Protein AF-A0A1V5PAT9-F1 (afdb_monomer_lite)

Radius of gyration: 20.14 Å; chains: 1; bounding box: 42×43×64 Å

Structure (mmCIF, N/CA/C/O backbone):
data_AF-A0A1V5PAT9-F1
#
_entry.id   AF-A0A1V5PAT9-F1
#
loop_
_atom_site.group_PDB
_atom_site.id
_atom_site.type_symbol
_atom_site.label_atom_id
_atom_site.label_alt_id
_atom_site.label_comp_id
_atom_site.label_asym_id
_atom_site.label_entity_id
_atom_site.label_seq_id
_atom_site.pdbx_PDB_ins_code
_atom_site.Cartn_x
_atom_site.Cartn_y
_atom_site.Cartn_z
_atom_site.occupancy
_atom_site.B_iso_or_equiv
_atom_site.auth_seq_id
_atom_site.auth_comp_id
_atom_site.auth_asym_id
_atom_site.auth_atom_id
_atom_site.pdbx_PDB_model_num
ATOM 1 N N . MET A 1 1 ? 6.283 9.878 -24.794 1.00 64.75 1 MET A N 1
ATOM 2 C CA . MET A 1 1 ? 6.646 9.053 -25.966 1.00 64.75 1 MET A CA 1
ATOM 3 C C . MET A 1 1 ? 5.642 7.920 -26.060 1.00 64.75 1 MET A C 1
ATOM 5 O O . MET A 1 1 ? 5.374 7.304 -25.039 1.00 64.75 1 MET A O 1
ATOM 9 N N . GLN A 1 2 ? 5.070 7.677 -27.235 1.00 79.50 2 GLN A N 1
ATOM 10 C CA . GLN A 1 2 ? 4.183 6.542 -27.484 1.00 79.50 2 GLN A CA 1
ATOM 11 C C . GLN A 1 2 ? 4.764 5.758 -28.659 1.00 79.50 2 GLN A C 1
ATOM 13 O O . GLN A 1 2 ? 5.125 6.360 -29.667 1.00 79.50 2 GLN A O 1
ATOM 18 N N . VAL A 1 3 ? 4.883 4.441 -28.510 1.00 81.56 3 VAL A N 1
ATOM 19 C CA . VAL A 1 3 ? 5.336 3.540 -29.575 1.00 81.56 3 VAL A CA 1
ATOM 20 C C . VAL A 1 3 ? 4.136 2.706 -30.003 1.00 81.56 3 VAL A C 1
ATOM 22 O O . VAL A 1 3 ? 3.472 2.111 -29.157 1.00 81.56 3 VAL A O 1
ATOM 25 N N . GLN A 1 4 ? 3.833 2.707 -31.297 1.00 83.88 4 GLN A N 1
ATOM 26 C CA . GLN A 1 4 ? 2.738 1.938 -31.886 1.00 83.88 4 GLN A CA 1
ATOM 27 C C . GLN A 1 4 ? 3.332 0.819 -32.739 1.00 83.88 4 GLN A C 1
ATOM 29 O O . GLN A 1 4 ? 4.340 1.044 -33.403 1.00 83.88 4 GLN A O 1
ATOM 34 N N . GLU A 1 5 ? 2.734 -0.372 -32.665 1.00 84.75 5 GLU A N 1
ATOM 35 C CA . GLU A 1 5 ? 3.149 -1.569 -33.417 1.00 84.75 5 GLU A CA 1
ATOM 36 C C . GLU A 1 5 ? 4.673 -1.835 -33.395 1.00 84.75 5 GLU A C 1
ATOM 38 O O . GLU A 1 5 ? 5.309 -1.948 -34.444 1.00 84.75 5 GLU A O 1
ATOM 43 N N . PRO A 1 6 ? 5.303 -1.918 -32.204 1.00 85.62 6 PRO A N 1
ATOM 44 C CA . PRO A 1 6 ? 6.739 -2.142 -32.121 1.00 85.62 6 PRO A CA 1
ATOM 45 C C . PRO A 1 6 ? 7.112 -3.536 -32.628 1.00 85.62 6 PRO A C 1
ATOM 47 O O . PRO A 1 6 ? 6.533 -4.543 -32.217 1.00 85.62 6 PRO A O 1
ATOM 50 N N . THR A 1 7 ? 8.159 -3.606 -33.446 1.00 90.50 7 THR A N 1
ATOM 51 C CA . THR A 1 7 ? 8.815 -4.875 -33.767 1.00 90.50 7 THR A CA 1
ATOM 52 C C . THR A 1 7 ? 9.367 -5.518 -32.486 1.00 90.50 7 THR A C 1
ATOM 54 O O . THR A 1 7 ? 10.071 -4.841 -31.726 1.00 90.50 7 THR A O 1
ATOM 57 N N . PRO A 1 8 ? 9.104 -6.812 -32.228 1.00 90.94 8 PRO A N 1
ATOM 58 C CA . PRO A 1 8 ? 9.701 -7.518 -31.099 1.00 90.94 8 PRO A CA 1
ATOM 59 C C . PRO A 1 8 ? 11.232 -7.491 -31.162 1.00 90.94 8 PRO A C 1
ATOM 61 O O . PRO A 1 8 ? 11.821 -7.715 -32.219 1.00 90.94 8 PRO A O 1
ATOM 64 N N . GLY A 1 9 ? 11.882 -7.238 -30.028 1.00 92.31 9 GLY A N 1
ATOM 65 C CA . GLY A 1 9 ? 13.339 -7.211 -29.941 1.00 92.31 9 GLY A CA 1
ATOM 66 C C . GLY A 1 9 ? 13.848 -6.327 -28.811 1.00 92.31 9 GLY A C 1
ATOM 67 O O . GLY A 1 9 ? 13.076 -5.813 -28.003 1.00 92.31 9 GLY A O 1
ATOM 68 N N . ILE A 1 10 ? 15.167 -6.148 -28.765 1.00 90.88 10 ILE A N 1
ATOM 69 C CA . ILE A 1 10 ? 15.817 -5.259 -27.802 1.00 90.88 10 ILE A CA 1
ATOM 70 C C . ILE A 1 10 ? 15.784 -3.838 -28.358 1.00 90.88 10 ILE A C 1
ATOM 72 O O . ILE A 1 10 ? 16.414 -3.539 -29.373 1.00 90.88 10 ILE A O 1
ATOM 76 N N . TRP A 1 11 ? 15.075 -2.957 -27.661 1.00 91.94 11 TRP A N 1
ATOM 77 C CA . TRP A 1 11 ? 15.018 -1.536 -27.981 1.00 91.94 11 TRP A CA 1
ATOM 78 C C . TRP A 1 11 ? 16.010 -0.757 -27.124 1.00 91.94 11 TRP A C 1
ATOM 80 O O . TRP A 1 11 ? 16.183 -1.034 -25.938 1.00 91.94 11 TRP A O 1
ATOM 90 N N . ARG A 1 12 ? 16.651 0.250 -27.722 1.00 91.50 12 ARG A N 1
ATOM 91 C CA . ARG A 1 12 ? 17.534 1.179 -27.013 1.00 91.50 12 ARG A CA 1
ATOM 92 C C . ARG A 1 12 ? 16.908 2.566 -27.010 1.00 91.50 12 ARG A C 1
ATOM 94 O O . ARG A 1 12 ? 16.702 3.149 -28.069 1.00 91.50 12 ARG A O 1
ATOM 101 N N . ILE A 1 13 ? 16.652 3.094 -25.818 1.00 89.00 13 ILE A N 1
ATOM 102 C CA . ILE A 1 13 ? 16.197 4.470 -25.609 1.00 89.00 13 ILE A CA 1
ATOM 103 C C . ILE A 1 13 ? 17.402 5.273 -25.119 1.00 89.00 13 ILE A C 1
ATOM 105 O O . ILE A 1 13 ? 18.013 4.914 -24.116 1.00 89.00 13 ILE A O 1
ATOM 109 N N . ILE A 1 14 ? 17.773 6.324 -25.851 1.00 90.19 14 ILE A N 1
ATOM 110 C CA . ILE A 1 14 ? 18.909 7.191 -25.516 1.00 90.19 14 ILE A CA 1
ATOM 111 C C . ILE A 1 14 ? 18.352 8.530 -25.039 1.00 90.19 14 ILE A C 1
ATOM 113 O O . ILE A 1 14 ? 17.656 9.210 -25.789 1.00 90.19 14 ILE A O 1
ATOM 117 N N . LEU A 1 15 ? 18.661 8.898 -23.796 1.00 88.38 15 LEU A N 1
ATOM 118 C CA . LEU A 1 15 ? 18.328 10.200 -23.226 1.00 88.38 15 LEU A CA 1
ATOM 119 C C . LEU A 1 15 ? 19.546 11.124 -23.344 1.00 88.38 15 LEU A C 1
ATOM 121 O O . LEU A 1 15 ? 20.632 10.770 -22.891 1.00 88.38 15 LEU A O 1
ATOM 125 N N . GLN A 1 16 ? 19.368 12.296 -23.952 1.00 90.38 16 GLN A N 1
ATOM 126 C CA . GLN A 1 16 ? 20.395 13.336 -24.060 1.00 90.38 16 GLN A CA 1
ATOM 127 C C . GLN A 1 16 ? 19.842 14.634 -23.468 1.00 90.38 16 GLN A C 1
ATOM 129 O O . GLN A 1 16 ? 18.772 15.086 -23.871 1.00 90.38 16 GLN A O 1
ATOM 134 N N . GLY A 1 17 ? 20.548 15.204 -22.489 1.00 86.44 17 GLY A N 1
ATOM 135 C CA . GLY A 1 17 ? 20.209 16.491 -21.883 1.00 86.44 17 GLY A CA 1
ATOM 136 C C . GLY A 1 17 ? 21.062 17.605 -22.483 1.00 86.44 17 GLY A C 1
ATOM 137 O O . GLY A 1 17 ? 22.284 17.499 -22.459 1.00 86.44 17 GLY A O 1
ATOM 138 N N . ASP A 1 18 ? 20.423 18.647 -23.012 1.00 85.62 18 ASP A N 1
ATOM 139 C CA . ASP A 1 18 ? 21.105 19.788 -23.647 1.00 85.62 18 ASP A CA 1
ATOM 140 C C . ASP A 1 18 ? 21.487 20.872 -22.618 1.00 85.62 18 ASP A C 1
ATOM 142 O O . ASP A 1 18 ? 22.622 21.334 -22.554 1.00 85.62 18 ASP A O 1
ATOM 146 N N . ALA A 1 19 ? 20.567 21.198 -21.706 1.00 85.88 19 ALA A N 1
ATOM 147 C CA . ALA A 1 19 ? 20.819 22.076 -20.567 1.00 85.88 19 ALA A CA 1
ATOM 148 C C . ALA A 1 19 ? 20.177 21.486 -19.306 1.00 85.88 19 ALA A C 1
ATOM 150 O O . ALA A 1 19 ? 18.956 21.498 -19.153 1.00 85.88 19 ALA A O 1
ATOM 151 N N . ILE A 1 20 ? 21.001 20.947 -18.405 1.00 83.88 20 ILE A N 1
ATOM 152 C CA . ILE A 1 20 ? 20.543 20.333 -17.154 1.00 83.88 20 ILE A CA 1
ATOM 153 C C . ILE A 1 20 ? 20.668 21.359 -16.027 1.00 83.88 20 ILE A C 1
ATOM 155 O O . ILE A 1 20 ? 21.770 21.776 -15.676 1.00 83.88 20 ILE A O 1
ATOM 159 N N . THR A 1 21 ? 19.542 21.750 -15.437 1.00 79.50 21 THR A N 1
ATOM 160 C CA . THR A 1 21 ? 19.497 22.557 -14.214 1.00 79.50 21 THR A CA 1
ATOM 161 C C . THR A 1 21 ? 19.078 21.666 -13.039 1.00 79.50 21 THR A C 1
ATOM 163 O O . THR A 1 21 ? 18.030 21.028 -13.076 1.00 79.50 21 THR A O 1
ATOM 166 N N . GLY A 1 22 ? 19.906 21.578 -11.990 1.00 82.31 22 GLY A N 1
ATOM 167 C CA . GLY A 1 22 ? 19.646 20.721 -10.819 1.00 82.31 22 GLY A CA 1
ATOM 168 C C . GLY A 1 22 ? 20.336 19.350 -10.874 1.00 82.31 22 GLY A C 1
ATOM 169 O O . GLY A 1 22 ? 21.473 19.260 -11.328 1.00 82.31 22 GLY A O 1
ATOM 170 N N . SER A 1 23 ? 19.676 18.295 -10.367 1.00 83.19 23 SER A N 1
ATOM 171 C CA . SER A 1 23 ? 20.282 16.959 -10.184 1.00 83.19 23 SER A CA 1
ATOM 172 C C . SER A 1 23 ? 20.453 16.155 -11.477 1.00 83.19 23 SER A C 1
ATOM 174 O O . SER A 1 23 ? 21.293 15.261 -11.527 1.00 83.19 23 SER A O 1
ATOM 176 N N . GLY A 1 24 ? 19.675 16.453 -12.524 1.00 86.50 24 GLY A N 1
ATOM 177 C CA . GLY A 1 24 ? 19.672 15.668 -13.766 1.00 86.50 24 GLY A CA 1
ATOM 178 C C . GLY A 1 24 ? 19.075 14.262 -13.623 1.00 86.50 24 GLY A C 1
ATOM 179 O O . GLY A 1 24 ? 19.232 13.438 -14.523 1.00 86.50 24 GLY A O 1
ATOM 180 N N . GLU A 1 25 ? 18.401 13.978 -12.508 1.00 87.19 25 GLU A N 1
ATOM 181 C CA . GLU A 1 25 ? 17.726 12.703 -12.274 1.00 87.19 25 GLU A CA 1
ATOM 182 C C . GLU A 1 25 ? 16.533 12.528 -13.220 1.00 87.19 25 GLU A C 1
ATOM 184 O O . GLU A 1 25 ? 15.788 13.467 -13.508 1.00 87.19 25 GLU A O 1
ATOM 189 N N . TYR A 1 26 ? 16.344 11.300 -13.703 1.00 88.44 26 TYR A N 1
ATOM 190 C CA . TYR A 1 26 ? 15.237 10.937 -14.576 1.00 88.44 26 TYR A CA 1
ATOM 191 C C . TYR A 1 26 ? 14.630 9.608 -14.142 1.00 88.44 26 TYR A C 1
ATOM 193 O O . TYR A 1 26 ? 15.289 8.752 -13.552 1.00 88.44 26 TYR A O 1
ATOM 201 N N . HIS A 1 27 ? 13.365 9.421 -14.499 1.00 90.06 27 HIS A N 1
ATOM 202 C CA . HIS A 1 27 ? 12.628 8.198 -14.231 1.00 90.06 27 HIS A CA 1
ATOM 203 C C . HIS A 1 27 ? 11.799 7.820 -15.454 1.00 90.06 27 HIS A C 1
ATOM 205 O O . HIS A 1 27 ? 11.266 8.685 -16.152 1.00 90.06 27 HIS A O 1
ATOM 211 N N . ALA A 1 28 ? 11.692 6.521 -15.710 1.00 91.19 28 ALA A N 1
ATOM 212 C CA . ALA A 1 28 ? 10.879 5.970 -16.779 1.00 91.19 28 ALA A CA 1
ATOM 213 C C . ALA A 1 28 ? 10.095 4.774 -16.240 1.00 91.19 28 ALA A C 1
ATOM 215 O O . ALA A 1 28 ? 10.660 3.901 -15.585 1.00 91.19 28 ALA A O 1
ATOM 216 N N . TRP A 1 29 ? 8.801 4.731 -16.545 1.00 91.69 29 TRP A N 1
ATOM 217 C CA . TRP A 1 29 ? 7.921 3.630 -16.171 1.00 91.69 29 TRP A CA 1
ATOM 218 C C . TRP A 1 29 ? 7.303 3.015 -17.416 1.00 91.69 29 TRP A C 1
ATOM 220 O O . TRP A 1 29 ? 6.959 3.717 -18.370 1.00 91.69 29 TRP A O 1
ATOM 230 N N . LEU A 1 30 ? 7.134 1.700 -17.372 1.00 90.94 30 LEU A N 1
ATOM 231 C CA . LEU A 1 30 ? 6.247 0.989 -18.278 1.00 90.94 30 LEU A CA 1
ATOM 232 C C . LEU A 1 30 ? 4.821 1.000 -17.703 1.00 90.94 30 LEU A C 1
ATOM 234 O O . LEU A 1 30 ? 4.653 1.155 -16.488 1.00 90.94 30 LEU A O 1
ATOM 238 N N . PRO A 1 31 ? 3.787 0.853 -18.550 1.00 86.38 31 PRO A N 1
ATOM 239 C CA . PRO A 1 31 ? 2.422 0.630 -18.086 1.00 86.38 31 PRO A CA 1
ATOM 240 C C . PRO A 1 31 ? 2.317 -0.515 -17.072 1.00 86.38 31 PRO A C 1
ATOM 242 O O . PRO A 1 31 ? 3.110 -1.455 -17.097 1.00 86.38 31 PRO A O 1
ATOM 245 N N . ILE A 1 32 ? 1.303 -0.447 -16.203 1.00 82.81 32 ILE A N 1
ATOM 246 C CA . ILE A 1 32 ? 1.048 -1.488 -15.201 1.00 82.81 32 ILE A CA 1
ATOM 247 C C . ILE A 1 32 ? 0.823 -2.859 -15.855 1.00 82.81 32 ILE A C 1
ATOM 249 O O . ILE A 1 32 ? 0.322 -2.966 -16.982 1.00 82.81 32 ILE A O 1
ATOM 253 N N . THR A 1 33 ? 1.158 -3.916 -15.117 1.00 79.62 33 THR A N 1
ATOM 254 C CA . THR A 1 33 ? 0.965 -5.306 -15.542 1.00 79.62 33 THR A CA 1
ATOM 255 C C . THR A 1 33 ? -0.472 -5.549 -16.009 1.00 79.62 33 THR A C 1
ATOM 257 O O . THR A 1 33 ? -1.426 -5.117 -15.364 1.00 79.62 33 THR A O 1
ATOM 260 N N . GLY A 1 34 ? -0.627 -6.248 -17.135 1.00 81.06 34 GLY A N 1
ATOM 261 C CA . GLY A 1 34 ? -1.928 -6.545 -17.742 1.00 81.06 34 GLY A CA 1
ATOM 262 C C . GLY A 1 34 ? -2.384 -5.544 -18.808 1.00 81.06 34 GLY A C 1
ATOM 263 O O . GLY A 1 34 ? -3.309 -5.857 -19.551 1.00 81.06 34 GLY A O 1
ATOM 264 N N . LEU A 1 35 ? -1.725 -4.384 -18.940 1.00 83.94 35 LEU A N 1
ATOM 265 C CA . LEU A 1 35 ? -1.974 -3.439 -20.044 1.00 83.94 35 LEU A CA 1
ATOM 266 C C . LEU A 1 35 ? -1.030 -3.625 -21.238 1.00 83.94 35 LEU A C 1
ATOM 268 O O . LEU A 1 35 ? -1.333 -3.176 -22.341 1.00 83.94 35 LEU A O 1
ATOM 272 N N . ILE A 1 36 ? 0.115 -4.270 -21.019 1.00 86.94 36 ILE A N 1
ATOM 273 C CA . ILE A 1 36 ? 1.101 -4.617 -22.045 1.00 86.94 36 ILE A CA 1
ATOM 274 C C . ILE A 1 36 ? 1.515 -6.081 -21.885 1.00 86.94 36 ILE A C 1
ATOM 276 O O . ILE A 1 36 ? 1.249 -6.704 -20.854 1.00 86.94 36 ILE A O 1
ATOM 280 N N . SER A 1 37 ? 2.176 -6.630 -22.907 1.00 85.88 37 SER A N 1
ATOM 281 C CA . SER A 1 37 ? 2.749 -7.977 -22.840 1.00 85.88 37 SER A CA 1
ATOM 282 C C . SER A 1 37 ? 3.716 -8.100 -21.651 1.00 85.88 37 SER A C 1
ATOM 284 O O . SER A 1 37 ? 4.540 -7.204 -21.462 1.00 85.88 37 SER A O 1
ATOM 286 N N . PRO A 1 38 ? 3.675 -9.205 -20.881 1.00 85.12 38 PRO A N 1
ATOM 287 C CA . PRO A 1 38 ? 4.564 -9.418 -19.735 1.00 85.12 38 PRO A CA 1
ATOM 288 C C . PRO A 1 38 ? 6.042 -9.540 -20.128 1.00 85.12 38 PRO A C 1
ATOM 290 O O . PRO A 1 38 ? 6.907 -9.427 -19.273 1.00 85.12 38 PRO A O 1
ATOM 293 N N . ASN A 1 39 ? 6.332 -9.741 -21.417 1.00 88.06 39 ASN A N 1
ATOM 294 C CA . ASN A 1 39 ? 7.696 -9.802 -21.944 1.00 88.06 39 ASN A CA 1
ATOM 295 C C . ASN A 1 39 ? 8.279 -8.408 -22.252 1.00 88.06 39 ASN A C 1
ATOM 297 O O . ASN A 1 39 ? 9.381 -8.309 -22.786 1.00 88.06 39 ASN A O 1
ATOM 301 N N . VAL A 1 40 ? 7.522 -7.332 -22.004 1.00 89.75 40 VAL A N 1
ATOM 302 C CA . VAL A 1 40 ? 8.001 -5.954 -22.145 1.00 89.75 40 VAL A CA 1
ATOM 303 C C . VAL A 1 40 ? 8.523 -5.493 -20.792 1.00 89.75 40 VAL A C 1
ATOM 305 O O . VAL A 1 40 ? 7.750 -5.153 -19.900 1.00 89.75 40 VAL A O 1
ATOM 308 N N . GLU A 1 41 ? 9.842 -5.461 -20.657 1.00 91.12 41 GLU A N 1
ATOM 309 C CA . GLU A 1 41 ? 10.533 -5.062 -19.435 1.00 91.12 41 GLU A CA 1
ATOM 310 C C . GLU A 1 41 ? 11.772 -4.216 -19.743 1.00 91.12 41 GLU A C 1
ATOM 312 O O . GLU A 1 41 ? 12.290 -4.201 -20.863 1.00 91.12 41 GLU A O 1
ATOM 317 N N . PHE A 1 42 ? 12.257 -3.492 -18.736 1.00 92.00 42 PHE A N 1
ATOM 318 C CA . PHE A 1 42 ? 13.574 -2.873 -18.813 1.00 92.00 42 PHE A CA 1
ATOM 319 C C . PHE A 1 42 ? 14.649 -3.923 -18.545 1.00 92.00 42 PHE A C 1
ATOM 321 O O . PHE A 1 42 ? 14.517 -4.720 -17.625 1.00 92.00 42 PHE A O 1
ATOM 328 N N . SER A 1 43 ? 15.764 -3.861 -19.275 1.00 91.44 43 SER A N 1
ATOM 329 C CA . SER A 1 43 ? 16.905 -4.760 -19.055 1.00 91.44 43 SER A CA 1
ATOM 330 C C . SER A 1 43 ? 17.602 -4.551 -17.704 1.00 91.44 43 SER A C 1
ATOM 332 O O . SER A 1 43 ? 18.334 -5.422 -17.251 1.00 91.44 43 SER A O 1
ATOM 334 N N . ASN A 1 44 ? 17.424 -3.380 -17.085 1.00 90.00 44 ASN A N 1
ATOM 335 C CA . ASN A 1 44 ? 17.960 -3.054 -15.765 1.00 90.00 44 ASN A CA 1
ATOM 336 C C . ASN A 1 44 ? 16.941 -2.203 -14.977 1.00 90.00 44 ASN A C 1
ATOM 338 O O . ASN A 1 44 ? 17.051 -0.974 -14.973 1.00 90.00 44 ASN A O 1
ATOM 342 N N . PRO A 1 45 ? 15.900 -2.821 -14.390 1.00 90.94 45 PRO A N 1
ATOM 343 C CA . PRO A 1 45 ? 14.853 -2.102 -13.675 1.00 90.94 45 PRO A CA 1
ATOM 344 C C . PRO A 1 45 ? 15.299 -1.694 -12.262 1.00 90.94 45 PRO A C 1
ATOM 346 O O . PRO A 1 45 ? 16.013 -2.426 -11.579 1.00 90.94 45 PRO A O 1
ATOM 349 N N . SER A 1 46 ? 14.818 -0.541 -11.790 1.00 90.06 46 SER A N 1
ATOM 350 C CA . SER A 1 46 ? 14.913 -0.150 -10.377 1.00 90.06 46 SER A C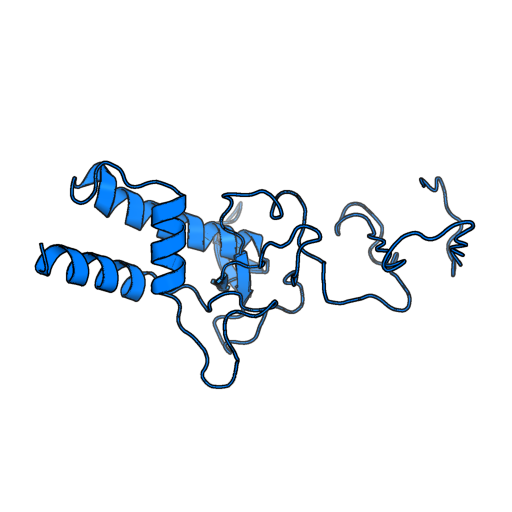A 1
ATOM 351 C C . SER A 1 46 ? 13.765 -0.768 -9.577 1.00 90.06 46 SER A C 1
ATOM 353 O O . SER A 1 46 ? 12.624 -0.779 -10.035 1.00 90.06 46 SER A O 1
ATOM 355 N N . GLN A 1 47 ? 14.052 -1.234 -8.359 1.00 86.56 47 GLN A N 1
ATOM 356 C CA . GLN A 1 47 ? 13.035 -1.735 -7.423 1.00 86.56 47 GLN A CA 1
ATOM 357 C C . GLN A 1 47 ? 12.314 -0.595 -6.676 1.00 86.56 47 GLN A C 1
ATOM 359 O O . GLN A 1 47 ? 11.168 -0.750 -6.252 1.00 86.56 47 GLN A O 1
ATOM 364 N N . PHE A 1 48 ? 12.967 0.565 -6.547 1.00 89.94 48 PHE A N 1
ATOM 365 C CA . PHE A 1 48 ? 12.436 1.758 -5.881 1.00 89.94 48 PHE A CA 1
ATOM 366 C C . PHE A 1 48 ? 11.620 2.636 -6.834 1.00 89.94 48 PHE A C 1
ATOM 368 O O . PHE A 1 48 ? 11.813 2.591 -8.050 1.00 89.94 48 PHE A O 1
ATOM 375 N N . MET A 1 49 ? 10.763 3.488 -6.262 1.00 90.12 49 MET A N 1
ATOM 376 C CA . MET A 1 49 ? 9.868 4.404 -6.989 1.00 90.12 49 MET A CA 1
ATOM 377 C C . MET A 1 49 ? 8.860 3.690 -7.896 1.00 90.12 49 MET A C 1
ATOM 379 O O . MET A 1 49 ? 8.521 4.150 -8.987 1.00 90.12 49 MET A O 1
ATOM 383 N N . THR A 1 50 ? 8.347 2.559 -7.417 1.00 92.75 50 THR A N 1
ATOM 384 C CA . THR A 1 50 ? 7.371 1.716 -8.122 1.00 92.75 50 THR A CA 1
ATOM 385 C C . THR A 1 50 ? 5.949 1.878 -7.575 1.00 92.75 50 THR A C 1
ATOM 387 O O . THR A 1 50 ? 5.044 1.138 -7.964 1.00 92.75 50 THR A O 1
ATOM 390 N N . ILE A 1 51 ? 5.724 2.841 -6.669 1.00 92.88 51 ILE A N 1
ATOM 391 C CA . ILE A 1 51 ? 4.404 3.157 -6.103 1.00 92.88 51 ILE A CA 1
ATOM 392 C C . ILE A 1 51 ? 3.457 3.623 -7.209 1.00 92.88 51 ILE A C 1
ATOM 394 O O . ILE A 1 51 ? 3.684 4.639 -7.865 1.00 92.88 51 ILE A O 1
ATOM 398 N N . VAL A 1 52 ? 2.364 2.882 -7.383 1.00 91.12 52 VAL A N 1
ATOM 399 C CA . VAL A 1 52 ? 1.370 3.146 -8.425 1.00 91.12 52 VAL A CA 1
ATOM 400 C C . VAL A 1 52 ? 0.573 4.423 -8.136 1.00 91.12 52 VAL A C 1
ATOM 402 O O . VAL A 1 52 ? 0.204 4.707 -6.997 1.00 91.12 52 VAL A O 1
ATOM 405 N N . ILE A 1 53 ? 0.258 5.195 -9.173 1.00 89.69 53 ILE A N 1
ATOM 406 C CA . ILE A 1 53 ? -0.753 6.261 -9.102 1.00 89.69 53 ILE A CA 1
ATOM 407 C C . ILE A 1 53 ? -2.133 5.576 -9.066 1.00 89.69 53 ILE A C 1
ATOM 409 O O . ILE A 1 53 ? -2.365 4.700 -9.897 1.00 89.69 53 ILE A O 1
ATOM 413 N N . PRO A 1 54 ? -3.058 5.918 -8.144 1.00 91.12 54 PRO A N 1
ATOM 414 C CA . PRO A 1 54 ? -3.147 7.152 -7.352 1.00 91.12 54 PRO A CA 1
ATOM 415 C C . PRO A 1 54 ? -2.600 7.074 -5.914 1.00 91.12 54 PRO A C 1
ATOM 417 O O . PRO A 1 54 ? -2.827 7.993 -5.129 1.00 91.12 54 PRO A O 1
ATOM 420 N N . SER A 1 55 ? -1.870 6.025 -5.530 1.00 90.31 55 SER A N 1
ATOM 421 C CA . SER A 1 55 ? -1.355 5.862 -4.156 1.00 90.31 55 SER A CA 1
ATOM 422 C C . SER A 1 55 ? -0.343 6.944 -3.743 1.00 90.31 55 SER A C 1
ATOM 424 O O . SER A 1 55 ? -0.101 7.168 -2.557 1.00 90.31 55 SER A O 1
ATOM 426 N N . THR A 1 56 ? 0.200 7.689 -4.705 1.00 90.12 56 THR A N 1
ATOM 427 C CA . THR A 1 56 ? 1.034 8.874 -4.463 1.00 90.12 56 THR A CA 1
ATOM 428 C C . THR A 1 56 ? 0.252 10.087 -3.937 1.00 90.12 56 THR A C 1
ATOM 430 O O . THR A 1 56 ? 0.871 11.027 -3.445 1.00 90.12 56 THR A O 1
ATOM 433 N N . ALA A 1 57 ? -1.087 10.078 -3.986 1.00 88.44 57 ALA A N 1
ATOM 434 C CA . ALA A 1 57 ? -1.920 11.185 -3.520 1.00 88.44 57 ALA A CA 1
ATOM 435 C C . ALA A 1 57 ? -1.736 11.481 -2.020 1.00 88.44 57 ALA A C 1
ATOM 437 O O . ALA A 1 57 ? -1.574 10.579 -1.193 1.00 88.44 57 ALA A O 1
ATOM 438 N N . THR A 1 58 ? -1.799 12.754 -1.640 1.00 85.44 58 THR A N 1
ATOM 439 C CA . THR A 1 58 ? -1.770 13.161 -0.230 1.00 85.44 58 THR A CA 1
ATOM 440 C C . THR A 1 58 ? -3.063 12.735 0.470 1.00 85.44 58 THR A C 1
ATOM 442 O O . THR A 1 58 ? -4.149 12.872 -0.084 1.00 85.44 58 THR A O 1
ATOM 445 N N . GLY A 1 59 ? -2.956 12.217 1.696 1.00 85.44 59 GLY A N 1
ATOM 446 C CA . GLY A 1 59 ? -4.111 11.820 2.512 1.00 85.44 59 GLY A CA 1
ATOM 447 C C . GLY A 1 59 ? -4.640 10.402 2.267 1.00 85.44 59 GLY A C 1
ATOM 448 O O . GLY A 1 59 ? -5.456 9.933 3.058 1.00 85.44 59 GLY A O 1
ATOM 449 N N . SER A 1 60 ? -4.160 9.692 1.239 1.00 91.06 60 SER A N 1
ATOM 450 C CA . SER A 1 60 ? -4.421 8.256 1.086 1.00 91.06 60 SER A CA 1
ATOM 451 C C . SER A 1 60 ? -3.571 7.435 2.057 1.00 91.06 60 SER A C 1
ATOM 453 O O . SER A 1 60 ? -2.404 7.765 2.294 1.00 91.06 60 SER A O 1
ATOM 455 N N . ILE A 1 61 ? -4.160 6.358 2.585 1.00 94.69 61 ILE A N 1
ATOM 456 C CA . ILE A 1 61 ? -3.439 5.314 3.320 1.00 94.69 61 ILE A CA 1
ATOM 457 C C . ILE A 1 61 ? -2.865 4.352 2.280 1.00 94.69 61 ILE A C 1
ATOM 459 O O . ILE A 1 61 ? -3.622 3.747 1.520 1.00 94.69 61 ILE A O 1
ATOM 463 N N . VAL A 1 62 ? -1.540 4.248 2.204 1.00 95.50 62 VAL A N 1
ATOM 464 C CA . VAL A 1 62 ? -0.844 3.459 1.175 1.00 95.50 62 VAL A CA 1
ATOM 465 C C . VAL A 1 62 ? -0.365 2.137 1.748 1.00 95.50 62 VAL A C 1
ATOM 467 O O . VAL A 1 62 ? 0.350 2.126 2.745 1.00 95.50 62 VAL A O 1
ATOM 470 N N . LEU A 1 63 ? -0.726 1.033 1.096 1.00 96.69 63 LEU A N 1
ATOM 471 C CA . LEU A 1 63 ? -0.441 -0.310 1.587 1.00 96.69 63 LEU A CA 1
ATOM 472 C C . LEU A 1 63 ? 0.543 -1.043 0.683 1.00 96.69 63 LEU A C 1
ATOM 474 O O . LEU A 1 63 ? 0.346 -1.121 -0.531 1.00 96.69 63 LEU A O 1
ATOM 478 N N . GLY A 1 64 ? 1.566 -1.624 1.304 1.00 96.94 64 GLY A N 1
ATOM 479 C CA . GLY A 1 64 ? 2.293 -2.755 0.740 1.00 96.94 64 GLY A CA 1
ATOM 480 C C . GLY A 1 64 ? 1.697 -4.081 1.222 1.00 96.94 64 GLY A C 1
ATOM 481 O O . GLY A 1 64 ? 0.799 -4.111 2.067 1.00 96.94 64 GLY A O 1
ATOM 482 N N . ALA A 1 65 ? 2.199 -5.187 0.683 1.00 97.62 65 ALA A N 1
ATOM 483 C CA . ALA A 1 65 ? 1.777 -6.527 1.075 1.00 97.62 65 ALA A CA 1
ATOM 484 C C . ALA A 1 65 ? 2.945 -7.331 1.640 1.00 97.62 65 ALA A C 1
ATOM 486 O O . ALA A 1 65 ? 4.081 -7.212 1.180 1.00 97.62 65 ALA A O 1
ATOM 487 N N . TYR A 1 66 ? 2.640 -8.198 2.597 1.00 96.62 66 TYR A N 1
ATOM 488 C CA . TYR A 1 66 ? 3.570 -9.205 3.091 1.00 96.62 66 TYR A CA 1
ATOM 489 C C . TYR A 1 66 ? 2.876 -10.568 3.182 1.00 96.62 66 TYR A C 1
ATOM 491 O O . TYR A 1 66 ? 1.643 -10.672 3.131 1.00 96.62 66 TYR A O 1
ATOM 499 N N . ASN A 1 67 ? 3.676 -11.623 3.270 1.00 96.56 67 ASN A N 1
ATOM 500 C CA . ASN A 1 67 ? 3.214 -12.980 3.479 1.00 96.56 67 ASN A CA 1
ATOM 501 C C . ASN A 1 67 ? 3.063 -13.243 4.978 1.00 96.56 67 ASN A C 1
ATOM 503 O O . ASN A 1 67 ? 4.038 -13.247 5.723 1.00 96.56 67 ASN A O 1
ATOM 507 N N . SER A 1 68 ? 1.832 -13.484 5.428 1.00 94.44 68 SER A N 1
ATOM 508 C CA . SER A 1 68 ? 1.548 -13.726 6.845 1.00 94.44 68 SER A CA 1
ATOM 509 C C . SER A 1 68 ? 2.042 -15.081 7.356 1.00 94.44 68 SER A C 1
ATOM 511 O O . SER A 1 68 ? 2.018 -15.302 8.561 1.00 94.44 68 SER A O 1
ATOM 513 N N . HIS A 1 69 ? 2.446 -16.001 6.473 1.00 93.94 69 HIS A N 1
ATOM 514 C CA . HIS A 1 69 ? 2.943 -17.317 6.876 1.00 93.94 69 HIS A CA 1
ATOM 515 C C . HIS A 1 69 ? 4.394 -17.280 7.373 1.00 93.94 69 HIS A C 1
ATOM 517 O O . HIS A 1 69 ? 4.721 -17.947 8.349 1.00 93.94 69 HIS A O 1
ATOM 523 N N . ASP A 1 70 ? 5.250 -16.502 6.709 1.00 93.50 70 ASP A N 1
ATOM 524 C CA . ASP A 1 70 ? 6.695 -16.443 6.968 1.00 93.50 70 ASP A CA 1
ATOM 525 C C . ASP A 1 70 ? 7.202 -15.025 7.292 1.00 93.50 70 ASP A C 1
ATOM 527 O O . ASP A 1 70 ? 8.397 -14.831 7.500 1.00 93.50 70 ASP A O 1
ATOM 531 N N . ASN A 1 71 ? 6.304 -14.035 7.355 1.00 92.25 71 ASN A N 1
ATOM 532 C CA . ASN A 1 71 ? 6.615 -12.618 7.555 1.00 92.25 71 ASN A CA 1
ATOM 533 C C . ASN A 1 71 ? 7.583 -12.034 6.510 1.00 92.25 71 ASN A C 1
ATOM 535 O O . ASN A 1 71 ? 8.271 -11.050 6.778 1.00 92.25 71 ASN A O 1
ATOM 539 N N . SER A 1 72 ? 7.628 -12.601 5.304 1.00 94.31 72 SER A N 1
ATOM 540 C CA . SER A 1 72 ? 8.407 -12.048 4.195 1.00 94.31 72 SER A CA 1
ATOM 541 C C . SER A 1 72 ? 7.629 -10.973 3.435 1.00 94.31 72 SER A C 1
ATOM 543 O O . SER A 1 72 ? 6.401 -11.011 3.322 1.00 94.31 72 SER A O 1
ATOM 545 N N . LEU A 1 73 ? 8.342 -9.992 2.880 1.00 94.00 73 LEU A N 1
ATOM 546 C CA . LEU A 1 73 ? 7.734 -8.974 2.025 1.00 94.00 73 LEU A CA 1
ATOM 547 C C . LEU A 1 73 ? 7.235 -9.608 0.719 1.00 94.00 73 LEU A C 1
ATOM 549 O O . LEU A 1 73 ? 7.920 -10.436 0.119 1.00 94.00 73 LEU A O 1
ATOM 553 N N . TYR A 1 74 ? 6.066 -9.189 0.232 1.00 95.12 74 TYR A N 1
ATOM 554 C CA . TYR A 1 74 ? 5.579 -9.659 -1.061 1.00 95.12 74 TYR A CA 1
ATOM 555 C C . TYR A 1 74 ? 6.468 -9.118 -2.185 1.00 95.12 74 TYR A C 1
ATOM 557 O O . TYR A 1 74 ? 6.591 -7.906 -2.353 1.00 95.12 74 TYR A O 1
ATOM 565 N N . ALA A 1 75 ? 7.052 -10.014 -2.984 1.00 91.88 75 ALA A N 1
ATOM 566 C CA . ALA A 1 75 ? 8.025 -9.657 -4.020 1.00 91.88 75 ALA A CA 1
ATOM 567 C C . ALA A 1 75 ? 7.491 -8.657 -5.064 1.00 91.88 75 ALA A C 1
ATOM 569 O O . ALA A 1 75 ? 8.254 -7.854 -5.587 1.00 91.88 75 ALA A O 1
ATOM 570 N N . ALA A 1 76 ? 6.183 -8.680 -5.345 1.00 91.81 76 ALA A N 1
ATOM 571 C CA . ALA A 1 76 ? 5.529 -7.748 -6.267 1.00 91.81 76 ALA A CA 1
ATOM 572 C C . ALA A 1 76 ? 4.908 -6.520 -5.566 1.00 91.81 76 ALA A C 1
ATOM 574 O O . ALA A 1 76 ? 4.148 -5.774 -6.183 1.00 91.81 76 ALA A O 1
ATOM 575 N N . SER A 1 77 ? 5.191 -6.297 -4.278 1.00 93.69 77 SER A N 1
ATOM 576 C CA . SER A 1 77 ? 4.799 -5.065 -3.593 1.00 93.69 77 SER A CA 1
ATOM 577 C C . SER A 1 77 ? 5.653 -3.901 -4.085 1.00 93.69 77 SER A C 1
ATOM 579 O O . SER A 1 77 ? 6.876 -3.967 -4.038 1.00 93.69 77 SER A O 1
ATOM 581 N N . SER A 1 78 ? 5.008 -2.812 -4.498 1.00 93.38 78 SER A N 1
ATOM 582 C CA . SER A 1 78 ? 5.686 -1.568 -4.861 1.00 93.38 78 SER A CA 1
ATOM 583 C C . SER A 1 78 ? 6.451 -0.965 -3.681 1.00 93.38 78 SER A C 1
ATOM 585 O O . SER A 1 78 ? 5.947 -0.969 -2.555 1.00 93.38 78 SER A O 1
ATOM 587 N N . TRP A 1 79 ? 7.624 -0.389 -3.950 1.00 93.25 79 TRP A N 1
ATOM 588 C CA . TRP A 1 79 ? 8.472 0.278 -2.957 1.00 93.25 79 TRP A CA 1
ATOM 589 C C . TRP A 1 79 ? 8.593 1.772 -3.245 1.00 93.25 79 TRP A C 1
ATOM 591 O O . TRP A 1 79 ? 8.625 2.210 -4.402 1.00 93.25 79 TRP A O 1
ATOM 601 N N . GLY A 1 80 ? 8.669 2.554 -2.170 1.00 91.00 80 GLY A N 1
ATOM 602 C CA . GLY A 1 80 ? 8.936 3.985 -2.229 1.00 91.00 80 GLY A CA 1
ATOM 603 C C . GLY A 1 80 ? 10.378 4.318 -2.631 1.00 91.00 80 GLY A C 1
ATOM 604 O O . GLY A 1 80 ? 11.125 3.436 -3.047 1.00 91.00 80 GLY A O 1
ATOM 605 N N . PRO A 1 81 ? 10.792 5.588 -2.512 1.00 86.56 81 PRO A N 1
ATOM 606 C CA . PRO A 1 81 ? 9.940 6.741 -2.216 1.00 86.56 81 PRO A CA 1
ATOM 607 C C . PRO A 1 81 ? 8.970 7.030 -3.369 1.00 86.56 81 PRO A C 1
ATOM 609 O O . PRO A 1 81 ? 9.057 6.430 -4.439 1.00 86.56 81 PRO A O 1
ATOM 612 N N . THR A 1 82 ? 8.029 7.950 -3.175 1.00 85.31 82 THR A N 1
ATOM 613 C CA . THR A 1 82 ? 7.327 8.553 -4.318 1.00 85.31 82 THR A CA 1
ATOM 614 C C . THR A 1 82 ? 8.167 9.689 -4.917 1.00 85.31 82 THR A C 1
ATOM 616 O O . THR A 1 82 ? 9.100 10.161 -4.275 1.00 85.31 82 THR A O 1
ATOM 619 N N . LEU A 1 83 ? 7.840 10.165 -6.125 1.00 82.06 83 LEU A N 1
ATOM 620 C CA . LEU A 1 83 ? 8.496 11.357 -6.703 1.00 82.06 83 LEU A CA 1
ATOM 621 C C . LEU A 1 83 ? 8.248 12.630 -5.885 1.00 82.06 83 LEU A C 1
ATOM 623 O O . LEU A 1 83 ? 9.054 13.553 -5.875 1.00 82.06 83 LEU A O 1
ATOM 627 N N . VAL A 1 84 ? 7.102 12.685 -5.213 1.00 79.06 84 VAL A N 1
ATOM 628 C CA . VAL A 1 84 ? 6.802 13.693 -4.195 1.00 79.06 84 VAL A CA 1
ATOM 629 C C . VAL A 1 84 ? 7.459 13.224 -2.888 1.00 79.06 84 VAL A C 1
ATOM 631 O O . VAL A 1 84 ? 7.516 12.013 -2.675 1.00 79.06 84 VAL A O 1
ATOM 634 N N . PRO A 1 85 ? 7.946 14.101 -1.992 1.00 72.88 85 PRO A N 1
ATOM 635 C CA . PRO A 1 85 ? 8.531 13.708 -0.703 1.00 72.88 85 PRO A CA 1
ATOM 636 C C . PRO A 1 85 ? 7.476 13.142 0.272 1.00 72.88 85 PRO A C 1
ATOM 638 O O . PRO A 1 85 ? 7.171 13.719 1.312 1.00 72.88 85 PRO A O 1
ATOM 641 N N . LYS A 1 86 ? 6.896 11.993 -0.079 1.00 84.06 86 LYS A N 1
ATOM 642 C CA . LYS A 1 86 ? 5.980 11.182 0.716 1.00 84.06 86 LYS A CA 1
ATOM 643 C C . LYS A 1 86 ? 6.611 9.799 0.859 1.00 84.06 86 LYS A C 1
ATOM 645 O O . LYS A 1 86 ? 6.930 9.132 -0.127 1.00 84.06 86 LYS A O 1
ATOM 650 N N . LEU A 1 87 ? 6.783 9.377 2.106 1.00 87.25 87 LEU A N 1
ATOM 651 C CA . LEU A 1 87 ? 7.117 7.998 2.432 1.00 87.25 87 LEU A CA 1
ATOM 652 C C . LEU A 1 87 ? 5.956 7.095 1.992 1.00 87.25 87 LEU A C 1
ATOM 654 O O . LEU A 1 87 ? 4.804 7.359 2.337 1.00 87.25 87 LEU A O 1
ATOM 658 N N . ALA A 1 88 ? 6.265 6.044 1.239 1.00 92.25 88 ALA A N 1
ATOM 659 C CA . ALA A 1 88 ? 5.307 5.027 0.839 1.00 92.25 88 ALA A CA 1
ATOM 660 C C . ALA A 1 88 ? 6.004 3.650 0.763 1.00 92.25 88 ALA A C 1
ATOM 662 O O . ALA A 1 88 ? 7.168 3.603 0.361 1.00 92.25 88 ALA A O 1
ATOM 663 N N . PRO A 1 89 ? 5.314 2.547 1.102 1.00 95.00 89 PRO A N 1
ATOM 664 C CA . PRO A 1 89 ? 3.964 2.520 1.666 1.00 95.00 89 PRO A CA 1
ATOM 665 C C . PRO A 1 89 ? 3.911 3.118 3.082 1.00 95.00 89 PRO A C 1
ATOM 667 O O . PRO A 1 89 ? 4.941 3.360 3.705 1.00 95.00 89 PRO A O 1
ATOM 670 N N . ASP A 1 90 ? 2.706 3.394 3.577 1.00 95.25 90 ASP A N 1
ATOM 671 C CA . ASP A 1 90 ? 2.516 3.804 4.969 1.00 95.25 90 ASP A CA 1
ATOM 672 C C . ASP A 1 90 ? 2.731 2.610 5.899 1.00 95.25 90 ASP A C 1
ATOM 674 O O . ASP A 1 90 ? 3.424 2.714 6.901 1.00 95.25 90 ASP A O 1
ATOM 678 N N . LEU A 1 91 ? 2.167 1.458 5.557 1.00 96.56 91 LEU A N 1
ATOM 679 C CA . LEU A 1 91 ? 2.353 0.208 6.285 1.00 96.56 91 LEU A CA 1
ATOM 680 C C . LEU A 1 91 ? 2.131 -0.976 5.340 1.00 96.56 91 LEU A C 1
ATOM 682 O O . LEU A 1 91 ? 1.727 -0.800 4.185 1.00 96.56 91 LEU A O 1
ATOM 686 N N . VAL A 1 92 ? 2.355 -2.188 5.833 1.00 97.31 92 VAL A N 1
ATOM 687 C CA . VAL A 1 92 ? 2.030 -3.418 5.105 1.00 97.31 92 VAL A CA 1
ATOM 688 C C . VAL A 1 92 ? 0.954 -4.221 5.821 1.00 97.31 92 VAL A C 1
ATOM 690 O O . VAL A 1 92 ? 0.840 -4.195 7.043 1.00 97.31 92 VAL A O 1
ATOM 693 N N . ALA A 1 93 ? 0.155 -4.959 5.059 1.00 97.88 93 ALA A N 1
ATOM 694 C CA . ALA A 1 93 ? -0.829 -5.894 5.597 1.00 97.88 93 ALA A CA 1
ATOM 695 C C . ALA A 1 93 ? -0.721 -7.253 4.880 1.00 97.88 93 ALA A C 1
ATOM 697 O O . ALA A 1 93 ? -0.071 -7.332 3.828 1.00 97.88 93 ALA A O 1
ATOM 698 N N . PRO A 1 94 ? -1.319 -8.329 5.427 1.00 97.38 94 PRO A N 1
ATOM 699 C CA . PRO A 1 94 ? -1.311 -9.627 4.767 1.00 97.38 94 PRO A CA 1
ATOM 700 C C . PRO A 1 94 ? -1.876 -9.520 3.351 1.00 97.38 94 PRO A C 1
ATOM 702 O O . PRO A 1 94 ? -2.948 -8.960 3.131 1.00 97.38 94 PRO A O 1
ATOM 705 N N . GLY A 1 95 ? -1.146 -10.042 2.374 1.00 96.69 95 GLY A N 1
ATOM 706 C CA . GLY A 1 95 ? -1.557 -9.946 0.975 1.00 96.69 95 GLY A CA 1
ATOM 707 C C . GLY A 1 95 ? -1.052 -11.080 0.103 1.00 96.69 95 GLY A C 1
ATOM 708 O O . GLY A 1 95 ? -1.091 -10.944 -1.113 1.00 96.69 95 GLY A O 1
ATOM 709 N N . VAL A 1 96 ? -0.568 -12.177 0.687 1.00 97.44 96 VAL A N 1
ATOM 710 C CA . VAL A 1 96 ? -0.108 -13.364 -0.045 1.00 97.44 96 VAL A CA 1
ATOM 711 C C . VAL A 1 96 ? -0.932 -14.566 0.387 1.00 97.44 96 VAL A C 1
ATOM 713 O O . VAL A 1 96 ? -1.060 -14.822 1.581 1.00 97.44 96 VAL A O 1
ATOM 716 N N . SER A 1 97 ? -1.485 -15.289 -0.588 1.00 95.25 97 SER A N 1
ATOM 717 C CA . SER A 1 97 ? -2.287 -16.502 -0.383 1.00 95.25 97 SER A CA 1
ATOM 718 C C . SER A 1 97 ? -3.420 -16.317 0.634 1.00 95.25 97 SER A C 1
ATOM 720 O O . SER A 1 97 ? -3.730 -17.215 1.416 1.00 95.25 97 SER A O 1
ATOM 722 N N . VAL A 1 98 ? -4.053 -15.142 0.624 1.00 95.56 98 VAL A N 1
ATOM 723 C CA . VAL A 1 98 ? -5.155 -14.823 1.533 1.00 95.56 98 VAL A CA 1
ATOM 724 C C . VAL A 1 98 ? -6.435 -15.426 0.975 1.00 95.56 98 VAL A C 1
ATOM 726 O O . VAL A 1 98 ? -6.836 -15.122 -0.151 1.00 95.56 98 VAL A O 1
ATOM 729 N N . GLY A 1 99 ? -7.069 -16.285 1.769 1.00 94.88 99 GLY A N 1
ATOM 730 C CA . GLY A 1 99 ? -8.327 -16.929 1.418 1.00 94.88 99 GLY A CA 1
ATOM 731 C C . GLY A 1 99 ? -9.523 -15.979 1.518 1.00 94.88 99 GLY A C 1
ATOM 732 O O . GLY A 1 99 ? -9.629 -15.183 2.452 1.00 94.88 99 GLY A O 1
ATOM 733 N N . GLY A 1 100 ? -10.449 -16.080 0.570 1.00 91.81 100 GLY A N 1
ATOM 734 C CA . GLY A 1 100 ? -11.632 -15.236 0.495 1.00 91.81 100 GLY A CA 1
ATOM 735 C C . GLY A 1 100 ? -12.707 -15.785 -0.438 1.00 91.81 100 GLY A C 1
ATOM 736 O O . GLY A 1 100 ? -12.541 -16.808 -1.107 1.00 91.8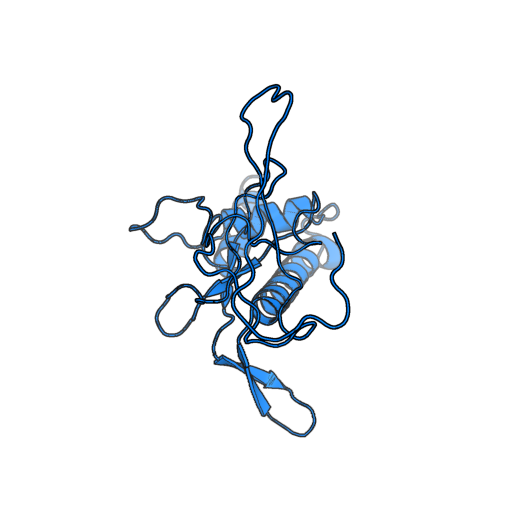1 100 GLY A O 1
ATOM 737 N N . ALA A 1 101 ? -13.841 -15.088 -0.462 1.00 92.00 101 ALA A N 1
ATOM 738 C CA . ALA A 1 101 ? -14.953 -15.429 -1.337 1.00 92.00 101 ALA A CA 1
ATOM 739 C C . ALA A 1 101 ? -14.623 -15.101 -2.799 1.00 92.00 101 ALA A C 1
ATOM 741 O O . ALA A 1 101 ? -14.118 -14.021 -3.108 1.00 92.00 101 ALA A O 1
ATOM 742 N N . VAL A 1 102 ? -14.967 -16.023 -3.694 1.00 91.62 102 VAL A N 1
ATOM 743 C CA . VAL A 1 102 ? -14.873 -15.858 -5.148 1.00 91.62 102 VAL A CA 1
ATOM 744 C C . VAL A 1 102 ? -16.196 -16.205 -5.804 1.00 91.62 102 VAL A C 1
ATOM 746 O O . VAL A 1 102 ? -16.983 -16.959 -5.223 1.00 91.62 102 VAL A O 1
ATOM 749 N N . PRO A 1 103 ? -16.452 -15.727 -7.034 1.00 92.56 103 PRO A N 1
ATOM 750 C CA . PRO A 1 103 ? -17.551 -16.253 -7.828 1.00 92.56 103 PRO A CA 1
ATOM 751 C C . PRO A 1 103 ? -17.481 -17.788 -7.887 1.00 92.56 103 PRO A C 1
ATOM 753 O O . PRO A 1 103 ? -16.516 -18.353 -8.395 1.00 92.56 103 PRO A O 1
ATOM 756 N N . GLY A 1 104 ? -18.491 -18.458 -7.328 1.00 93.44 104 GLY A N 1
ATOM 757 C CA . GLY A 1 104 ? -18.596 -19.920 -7.327 1.00 93.44 104 GLY A CA 1
ATOM 758 C C . GLY A 1 104 ? -17.925 -20.659 -6.161 1.00 93.44 104 GLY A C 1
ATOM 759 O O . GLY A 1 104 ? -17.960 -21.886 -6.162 1.00 93.44 104 GLY A O 1
ATOM 760 N N . GLY A 1 105 ? -17.355 -19.976 -5.158 1.00 94.25 105 GLY A N 1
ATOM 761 C CA . GLY A 1 105 ? -16.848 -20.667 -3.967 1.00 94.25 105 GLY A CA 1
ATOM 762 C C . GLY A 1 105 ? -15.835 -19.886 -3.134 1.00 94.25 105 GLY A C 1
ATOM 763 O O . GLY A 1 105 ? -16.001 -18.698 -2.855 1.00 94.25 105 GLY A O 1
ATOM 764 N N . TYR A 1 106 ? -14.782 -20.589 -2.718 1.00 95.06 106 TYR A N 1
ATOM 765 C CA . TYR A 1 106 ? -13.691 -20.068 -1.900 1.00 95.06 106 TYR A CA 1
ATOM 766 C C . TYR A 1 106 ? -12.362 -20.242 -2.635 1.00 95.06 106 TYR A C 1
ATOM 768 O O . TYR A 1 106 ? -12.109 -21.294 -3.221 1.00 95.06 106 TYR A O 1
ATOM 776 N N . GLY A 1 107 ? -11.517 -19.217 -2.607 1.00 94.38 107 GLY A N 1
ATOM 777 C CA . GLY A 1 107 ? -10.211 -19.226 -3.262 1.00 94.38 107 GLY A CA 1
ATOM 778 C C . GLY A 1 107 ? -9.209 -18.362 -2.513 1.00 94.38 107 GLY A C 1
ATOM 779 O O . GLY A 1 107 ? -9.579 -17.644 -1.588 1.00 94.38 107 GLY A O 1
ATOM 780 N N . ALA A 1 108 ? -7.940 -18.428 -2.908 1.00 94.38 108 ALA A N 1
ATOM 781 C CA . ALA A 1 108 ? -6.881 -17.599 -2.347 1.00 94.38 108 ALA A CA 1
ATOM 782 C C . ALA A 1 108 ? -6.264 -16.712 -3.428 1.00 94.38 108 ALA A C 1
ATOM 784 O O . ALA A 1 108 ? -6.057 -17.161 -4.556 1.00 94.38 108 ALA A O 1
ATOM 785 N N . PHE A 1 109 ? -5.954 -15.467 -3.073 1.00 93.19 109 PHE A N 1
ATOM 786 C CA . PHE A 1 109 ? -5.305 -14.511 -3.970 1.00 93.19 109 PHE A CA 1
ATOM 787 C C . PHE A 1 109 ? -4.091 -13.881 -3.303 1.00 93.19 109 PHE A C 1
ATOM 789 O O . PHE A 1 109 ? -3.953 -13.884 -2.077 1.00 93.19 109 PHE A O 1
ATOM 796 N N . SER A 1 110 ? -3.239 -13.295 -4.140 1.00 95.44 110 SER A N 1
ATOM 797 C CA . SER A 1 110 ? -2.080 -12.519 -3.718 1.00 95.44 110 SER A CA 1
ATOM 798 C C . SER A 1 110 ? -2.078 -11.160 -4.412 1.00 95.44 110 SER A C 1
ATOM 800 O O . SER A 1 110 ? -2.338 -11.070 -5.610 1.00 95.44 110 SER A O 1
ATOM 802 N N . GLY A 1 111 ? -1.779 -10.099 -3.669 1.00 94.38 111 GLY A N 1
ATOM 803 C CA . GLY A 1 111 ? -1.672 -8.741 -4.185 1.00 94.38 111 GLY A CA 1
ATOM 804 C C . GLY A 1 111 ? -1.846 -7.671 -3.110 1.00 94.38 111 GLY A C 1
ATOM 805 O O . GLY A 1 111 ? -2.511 -7.870 -2.093 1.00 94.38 111 GLY A O 1
ATOM 806 N N . THR A 1 112 ? -1.301 -6.484 -3.372 1.00 95.56 112 THR A N 1
ATOM 807 C CA . THR A 1 112 ? -1.471 -5.300 -2.510 1.00 95.56 112 THR A CA 1
ATOM 808 C C . THR A 1 112 ? -2.927 -4.832 -2.430 1.00 95.56 112 THR A C 1
ATOM 810 O O . THR A 1 112 ? -3.320 -4.234 -1.432 1.00 95.56 112 THR A O 1
ATOM 813 N N . SER A 1 113 ? -3.770 -5.179 -3.411 1.00 94.31 113 SER A N 1
ATOM 814 C CA . SER A 1 113 ? -5.223 -4.962 -3.354 1.00 94.31 113 SER A CA 1
ATOM 815 C C . SER A 1 113 ? -5.882 -5.671 -2.167 1.00 94.31 113 SER A C 1
ATOM 817 O O . SER A 1 113 ? -6.823 -5.142 -1.582 1.00 94.31 113 SER A O 1
ATOM 819 N N . ILE A 1 114 ? -5.375 -6.844 -1.782 1.00 96.56 114 ILE A N 1
ATOM 820 C CA . ILE A 1 114 ? -5.887 -7.602 -0.636 1.00 96.56 114 ILE A CA 1
ATOM 821 C C . ILE A 1 114 ? -5.457 -6.934 0.664 1.00 96.56 114 ILE A C 1
ATOM 823 O O . ILE A 1 114 ? -6.289 -6.710 1.538 1.00 96.56 114 ILE A O 1
ATOM 827 N N . ALA A 1 115 ? -4.182 -6.546 0.756 1.00 97.38 115 ALA A N 1
ATOM 828 C CA . ALA A 1 115 ? -3.664 -5.785 1.888 1.00 97.38 115 ALA A CA 1
ATOM 829 C C . ALA A 1 115 ? -4.489 -4.503 2.112 1.00 97.38 115 ALA A C 1
ATOM 831 O O . ALA A 1 115 ? -4.930 -4.235 3.228 1.00 97.38 115 ALA A O 1
ATOM 832 N N . ALA A 1 116 ? -4.799 -3.769 1.037 1.00 96.69 116 ALA A N 1
ATOM 833 C CA . ALA A 1 116 ? -5.676 -2.601 1.085 1.00 96.69 116 ALA A CA 1
ATOM 834 C C . ALA A 1 116 ? -7.094 -2.935 1.588 1.00 96.69 116 ALA A C 1
ATOM 836 O O . ALA A 1 116 ? -7.629 -2.200 2.417 1.00 96.69 116 ALA A O 1
ATOM 837 N N . ALA A 1 117 ? -7.694 -4.045 1.142 1.00 96.50 117 ALA A N 1
ATOM 838 C CA . ALA A 1 117 ? -9.016 -4.479 1.602 1.00 96.50 117 ALA A CA 1
ATOM 839 C C . ALA A 1 117 ? -9.032 -4.844 3.099 1.00 96.50 117 ALA A C 1
ATOM 841 O O . ALA A 1 117 ? -9.945 -4.439 3.821 1.00 96.50 117 ALA A O 1
ATOM 842 N N . ILE A 1 118 ? -8.003 -5.544 3.589 1.00 97.31 118 ILE A N 1
ATOM 843 C CA . ILE A 1 118 ? -7.855 -5.867 5.016 1.00 97.31 118 ILE A CA 1
ATOM 844 C C . ILE A 1 118 ? -7.726 -4.582 5.841 1.00 97.31 118 ILE A C 1
ATOM 846 O O . ILE A 1 118 ? -8.442 -4.405 6.829 1.00 97.31 118 ILE A O 1
ATOM 850 N N . THR A 1 119 ? -6.867 -3.647 5.423 1.00 97.94 119 THR A N 1
ATOM 851 C CA . THR A 1 119 ? -6.717 -2.363 6.119 1.00 97.94 119 THR A CA 1
ATOM 852 C C . THR A 1 119 ? -7.993 -1.523 6.063 1.00 97.94 119 THR A C 1
ATOM 854 O O . THR A 1 119 ? -8.304 -0.831 7.033 1.00 97.94 119 THR A O 1
ATOM 857 N N . ALA A 1 120 ? -8.771 -1.591 4.980 1.00 97.50 120 ALA A N 1
ATOM 858 C CA . ALA A 1 120 ? -10.069 -0.924 4.902 1.00 97.50 120 ALA A CA 1
ATOM 859 C C . ALA A 1 120 ? -11.053 -1.482 5.946 1.00 97.50 120 ALA A C 1
ATOM 861 O O . ALA A 1 120 ? -11.702 -0.706 6.646 1.00 97.50 120 ALA A O 1
ATOM 862 N N . GLY A 1 121 ? -11.099 -2.806 6.131 1.00 97.62 121 GLY A N 1
ATOM 863 C CA . GLY A 1 121 ? -11.877 -3.437 7.204 1.00 97.62 121 GLY A CA 1
ATOM 864 C C . GLY A 1 121 ? -11.416 -3.009 8.602 1.00 97.62 121 GLY A C 1
ATOM 865 O O . GLY A 1 121 ? -12.235 -2.636 9.441 1.00 97.62 121 GLY A O 1
ATOM 86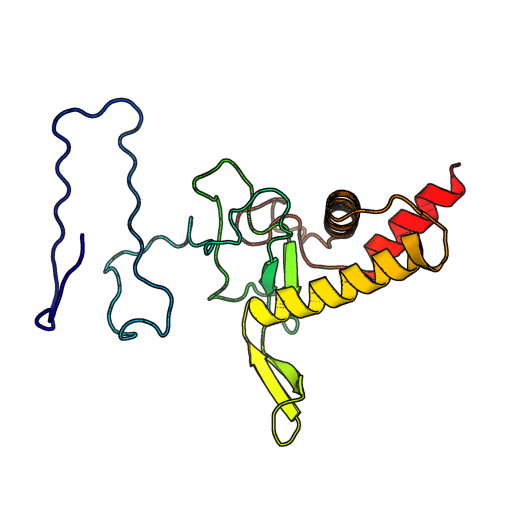6 N N . ALA A 1 122 ? -10.102 -2.969 8.837 1.00 97.88 122 ALA A N 1
ATOM 867 C CA . ALA A 1 122 ? -9.533 -2.477 10.092 1.00 97.88 122 ALA A CA 1
ATOM 868 C C . ALA A 1 122 ? -9.889 -1.000 10.354 1.00 97.88 122 ALA A C 1
ATOM 870 O O . ALA A 1 122 ? -10.266 -0.629 11.464 1.00 97.88 122 ALA A O 1
ATOM 871 N N . SER A 1 123 ? -9.845 -0.171 9.310 1.00 97.75 123 SER A N 1
ATOM 872 C CA . SER A 1 123 ? -10.240 1.240 9.361 1.00 97.75 123 SER A CA 1
ATOM 873 C C . SER A 1 123 ? -11.724 1.399 9.694 1.00 97.75 123 SER A C 1
ATOM 875 O O . SER A 1 123 ? -12.081 2.254 10.500 1.00 97.75 123 SER A O 1
ATOM 877 N N . ALA A 1 124 ? -12.592 0.552 9.131 1.00 97.56 124 ALA A N 1
ATOM 878 C CA . ALA A 1 124 ? -14.019 0.557 9.438 1.00 97.56 124 ALA A CA 1
ATOM 879 C C . ALA A 1 124 ? -14.292 0.225 10.914 1.00 97.56 124 ALA A C 1
ATOM 881 O O . ALA A 1 124 ? -15.147 0.857 11.528 1.00 97.56 124 ALA A O 1
ATOM 882 N N . ILE A 1 125 ? -13.533 -0.700 11.510 1.00 97.00 125 ILE A N 1
ATOM 883 C CA . ILE A 1 125 ? -13.639 -1.022 12.943 1.00 97.00 125 ILE A CA 1
ATOM 884 C C . ILE A 1 125 ? -13.237 0.180 13.811 1.00 97.00 125 ILE A C 1
ATOM 886 O O . ILE A 1 125 ? -13.927 0.488 14.783 1.00 97.00 125 ILE A O 1
ATOM 890 N N . LEU A 1 126 ? -12.167 0.895 13.448 1.00 96.31 126 LEU A N 1
ATOM 891 C CA . LEU A 1 126 ? -11.765 2.120 14.151 1.00 96.31 126 LEU A CA 1
ATOM 892 C C . LEU A 1 126 ? -12.846 3.206 14.054 1.00 96.31 126 LEU A C 1
ATOM 894 O O . LEU A 1 126 ? -13.206 3.803 15.065 1.00 96.31 126 LEU A O 1
ATOM 898 N N . LEU A 1 127 ? -13.422 3.410 12.866 1.00 96.19 127 LEU A N 1
ATOM 899 C CA . LEU A 1 127 ? -14.505 4.375 12.653 1.00 96.19 127 LEU A CA 1
ATOM 900 C C . LEU A 1 127 ? -15.794 3.987 13.390 1.00 96.19 127 LEU A C 1
ATOM 902 O O . LEU A 1 127 ? -16.471 4.860 13.927 1.00 96.19 127 LEU A O 1
ATOM 906 N N . GLN A 1 128 ? -16.124 2.694 13.461 1.00 96.00 128 GLN A N 1
ATOM 907 C CA . GLN A 1 128 ? -17.238 2.194 14.266 1.00 96.00 128 GLN A CA 1
ATOM 908 C C . GLN A 1 128 ? -17.033 2.549 15.741 1.00 96.00 128 GLN A C 1
ATOM 910 O O . GLN A 1 128 ? -17.948 3.050 16.393 1.00 96.00 128 GLN A O 1
ATOM 915 N N . TRP A 1 129 ? -15.831 2.316 16.269 1.00 94.69 129 TRP A N 1
ATOM 916 C CA . TRP A 1 129 ? -15.514 2.645 17.653 1.00 94.69 129 TRP A CA 1
ATOM 917 C C . TRP A 1 129 ? -15.538 4.158 17.913 1.00 94.69 129 TRP A C 1
ATOM 919 O O . TRP A 1 129 ? -16.134 4.591 18.895 1.00 94.69 129 TRP A O 1
ATOM 929 N N . GLY A 1 130 ? -14.945 4.968 17.035 1.00 94.38 130 GLY A N 1
ATOM 930 C CA . GLY A 1 130 ? -14.872 6.418 17.214 1.00 94.38 130 GLY A CA 1
ATOM 931 C C . GLY A 1 130 ? -16.213 7.115 16.992 1.00 94.38 130 GLY A C 1
ATOM 932 O O . GLY A 1 130 ? -16.744 7.761 17.890 1.00 94.38 130 GLY A O 1
ATOM 933 N N . ILE A 1 131 ? -16.781 6.965 15.796 1.00 95.88 131 ILE A N 1
ATOM 934 C CA . ILE A 1 131 ? -17.945 7.740 15.355 1.00 95.88 131 ILE A CA 1
ATOM 935 C C . ILE A 1 131 ? -19.243 7.095 15.837 1.00 95.88 131 ILE A C 1
ATOM 937 O O . ILE A 1 131 ? -20.069 7.762 16.453 1.00 95.88 131 ILE A O 1
ATOM 941 N N . VAL A 1 132 ? -19.441 5.801 15.567 1.00 96.44 132 VAL A N 1
ATOM 942 C CA . VAL A 1 132 ? -20.750 5.154 15.779 1.00 96.44 132 VAL A CA 1
ATOM 943 C C . VAL A 1 132 ? -21.022 4.886 17.258 1.00 96.44 132 VAL A C 1
ATOM 945 O O . VAL A 1 132 ? -22.148 5.067 17.711 1.00 96.44 132 VAL A O 1
ATOM 948 N N . LEU A 1 133 ? -20.003 4.489 18.024 1.00 95.00 133 LEU A N 1
ATOM 949 C CA . LEU A 1 133 ? -20.117 4.332 19.479 1.00 95.00 133 LEU A CA 1
ATOM 950 C C . LEU A 1 133 ? -19.895 5.646 20.249 1.00 95.00 133 LEU A C 1
ATOM 952 O O . LEU A 1 133 ? -20.031 5.655 21.468 1.00 95.00 133 LEU A O 1
ATOM 956 N N . GLY A 1 134 ? -19.581 6.744 19.554 1.00 93.06 134 GLY A N 1
ATOM 957 C CA . GLY A 1 134 ? -19.492 8.084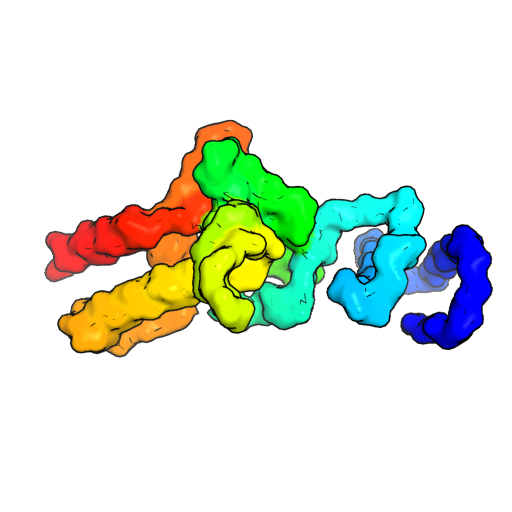 20.136 1.00 93.06 134 GLY A CA 1
ATOM 958 C C . GLY A 1 134 ? -18.245 8.370 20.979 1.00 93.06 134 GLY A C 1
ATOM 959 O O . GLY A 1 134 ? -18.240 9.374 21.686 1.00 93.06 134 GLY A O 1
ATOM 960 N N . ASN A 1 135 ? -17.201 7.536 20.914 1.00 91.81 135 ASN A N 1
ATOM 961 C CA . ASN A 1 135 ? -15.972 7.743 21.694 1.00 91.81 135 ASN A CA 1
ATOM 962 C C . ASN A 1 135 ? -15.098 8.883 21.130 1.00 91.81 135 ASN A C 1
ATOM 964 O O . ASN A 1 135 ? -14.491 9.632 21.884 1.00 91.81 135 ASN A O 1
ATOM 968 N N . GLU A 1 136 ? -15.065 9.063 19.805 1.00 93.12 136 GLU A N 1
ATOM 969 C CA . GLU A 1 136 ? -14.328 10.145 19.133 1.00 93.12 136 GLU A CA 1
ATOM 970 C C . GLU A 1 136 ? -15.128 10.644 17.904 1.00 93.12 136 GLU A C 1
ATOM 972 O O . GLU A 1 136 ? -14.850 10.245 16.768 1.00 93.12 136 GLU A O 1
ATOM 977 N N . PRO A 1 137 ? -16.136 11.525 18.092 1.00 90.56 137 PRO A N 1
ATOM 978 C CA . PRO A 1 137 ? -17.072 11.929 17.030 1.00 90.56 137 PRO A CA 1
ATOM 979 C C . PRO A 1 137 ? -16.435 12.635 15.824 1.00 90.56 137 PRO A C 1
ATOM 981 O O . PRO A 1 137 ? -17.022 12.668 14.745 1.00 90.56 137 PRO A O 1
ATOM 984 N N . TYR A 1 138 ? -15.239 13.203 15.997 1.00 92.44 138 TYR A N 1
ATOM 985 C CA . TYR A 1 138 ? -14.503 13.932 14.957 1.00 92.44 138 TYR A CA 1
ATOM 986 C C . TYR A 1 138 ? -13.413 13.086 14.280 1.00 92.44 138 TYR A C 1
ATOM 988 O O . TYR A 1 138 ? -12.552 13.631 13.581 1.00 92.44 138 TYR A O 1
ATOM 996 N N . MET A 1 139 ? -13.423 11.763 14.483 1.00 94.94 139 MET A N 1
ATOM 997 C CA . MET A 1 139 ? -12.460 10.861 13.858 1.00 94.94 139 MET A CA 1
ATOM 998 C C . MET A 1 139 ? -12.530 10.966 12.326 1.00 94.94 139 MET A C 1
ATOM 1000 O O . MET A 1 139 ? -13.596 10.905 11.718 1.00 94.94 139 MET A O 1
ATOM 1004 N N . ASN A 1 140 ? -11.369 11.115 11.689 1.00 94.00 140 ASN A N 1
ATOM 1005 C CA . ASN A 1 140 ? -11.233 11.259 10.239 1.00 94.00 140 ASN A CA 1
ATOM 1006 C C . ASN A 1 140 ? -10.129 10.342 9.684 1.00 94.00 140 ASN A C 1
ATOM 1008 O O . ASN A 1 140 ? -9.449 9.639 10.433 1.00 94.00 140 ASN A O 1
ATOM 1012 N N . SER A 1 141 ? -9.920 10.354 8.364 1.00 92.44 141 SER A N 1
ATOM 1013 C CA . SER A 1 141 ? -8.918 9.504 7.703 1.00 92.44 141 SER A CA 1
ATOM 1014 C C . SER A 1 141 ? -7.490 9.737 8.208 1.00 92.44 141 SER A C 1
ATOM 1016 O O . SER A 1 141 ? -6.735 8.778 8.350 1.00 92.44 141 SER A O 1
ATOM 1018 N N . ALA A 1 142 ? -7.118 10.979 8.528 1.00 94.50 142 ALA A N 1
ATOM 1019 C CA . ALA A 1 142 ? -5.802 11.296 9.077 1.00 94.50 142 ALA A CA 1
ATOM 1020 C C . ALA A 1 142 ? -5.618 10.697 10.479 1.00 94.50 142 ALA A C 1
ATOM 1022 O O . ALA A 1 142 ? -4.565 10.128 10.769 1.00 94.50 142 ALA A O 1
ATOM 1023 N N . ARG A 1 143 ? -6.658 10.761 11.322 1.00 95.06 143 ARG A N 1
ATOM 1024 C CA . ARG A 1 143 ? -6.669 10.133 12.646 1.00 95.06 143 ARG A CA 1
ATOM 1025 C C . ARG A 1 143 ? -6.591 8.612 12.540 1.00 95.06 143 ARG A C 1
ATOM 1027 O O . ARG A 1 143 ? -5.740 8.014 13.189 1.00 95.06 143 ARG A O 1
ATOM 1034 N N . VAL A 1 144 ? -7.391 7.998 11.667 1.00 96.44 144 VAL A N 1
ATOM 1035 C CA . VAL A 1 144 ? -7.340 6.551 11.395 1.00 96.44 144 VAL A CA 1
ATOM 1036 C C . VAL A 1 144 ? -5.947 6.137 10.920 1.00 96.44 144 VAL A C 1
ATOM 1038 O O . VAL A 1 144 ? -5.359 5.218 11.483 1.00 96.44 144 VAL A O 1
ATOM 1041 N N . ARG A 1 145 ? -5.364 6.853 9.949 1.00 96.12 145 ARG A N 1
ATOM 1042 C CA . ARG A 1 145 ? -3.999 6.600 9.465 1.00 96.12 145 ARG A CA 1
ATOM 1043 C C . ARG A 1 145 ? -2.978 6.665 10.600 1.00 96.12 145 ARG A C 1
ATOM 1045 O O . ARG A 1 145 ? -2.136 5.780 10.703 1.00 96.12 145 ARG A O 1
ATOM 1052 N N . ALA A 1 146 ? -3.055 7.685 11.455 1.00 95.62 146 ALA A N 1
ATOM 1053 C CA . ALA A 1 146 ? -2.149 7.833 12.590 1.00 95.62 146 ALA A CA 1
ATOM 1054 C C . ALA A 1 146 ? -2.267 6.662 13.579 1.00 95.62 146 ALA A C 1
ATOM 1056 O O . ALA A 1 146 ? -1.250 6.139 14.019 1.00 95.62 146 ALA A O 1
ATOM 1057 N N . LEU A 1 147 ? -3.485 6.210 13.888 1.00 96.19 147 LEU A N 1
ATOM 1058 C CA . LEU A 1 147 ? -3.722 5.079 14.792 1.00 96.19 147 LEU A CA 1
ATOM 1059 C C . LEU A 1 147 ? -3.213 3.753 14.225 1.00 96.19 147 LEU A C 1
ATOM 1061 O O . LEU A 1 147 ? -2.648 2.944 14.960 1.00 96.19 147 LEU A O 1
ATOM 1065 N N . LEU A 1 148 ? -3.387 3.536 12.921 1.00 97.44 148 LEU A N 1
ATOM 1066 C CA . LEU A 1 148 ? -2.848 2.362 12.237 1.00 97.44 148 LEU A CA 1
ATOM 1067 C C . LEU A 1 148 ? -1.317 2.370 12.256 1.00 97.44 148 LEU A C 1
ATOM 1069 O O . LEU A 1 148 ? -0.719 1.355 12.590 1.00 97.44 148 LEU A O 1
ATOM 1073 N N . ILE A 1 149 ? -0.690 3.518 11.981 1.00 96.19 149 ILE A N 1
ATOM 1074 C CA . ILE A 1 149 ? 0.770 3.686 12.033 1.00 96.19 149 ILE A CA 1
ATOM 1075 C C . ILE A 1 149 ? 1.310 3.454 13.448 1.00 96.19 149 ILE A C 1
ATOM 1077 O O . ILE A 1 149 ? 2.246 2.683 13.625 1.00 96.19 149 ILE A O 1
ATOM 1081 N N . LEU A 1 150 ? 0.711 4.087 14.462 1.00 95.25 150 LEU A N 1
ATOM 1082 C CA . LEU A 1 150 ? 1.134 3.940 15.860 1.00 95.25 150 LEU A CA 1
ATOM 1083 C C . LEU A 1 150 ? 0.954 2.510 16.381 1.00 95.25 150 LEU A C 1
ATOM 1085 O O . LEU A 1 150 ? 1.680 2.088 17.276 1.00 95.25 150 LEU A O 1
ATOM 1089 N N . GLY A 1 151 ? -0.027 1.787 15.840 1.00 96.06 151 GLY A N 1
ATOM 1090 C CA . GLY A 1 151 ? -0.297 0.405 16.199 1.00 96.06 151 GLY A CA 1
ATOM 1091 C C . GLY A 1 151 ? 0.587 -0.616 15.492 1.00 96.06 151 GLY A C 1
ATOM 1092 O O . GLY A 1 151 ? 0.557 -1.763 15.915 1.00 96.06 151 GLY A O 1
ATOM 1093 N N . CYS A 1 152 ? 1.346 -0.244 14.455 1.00 96.56 152 CYS A N 1
ATOM 1094 C CA . CYS A 1 152 ? 2.104 -1.202 13.648 1.00 96.56 152 CYS A CA 1
ATOM 1095 C C . CYS A 1 152 ? 3.098 -2.027 14.473 1.00 96.56 152 CYS A C 1
ATOM 1097 O O . CYS A 1 152 ? 3.757 -1.506 15.375 1.00 96.56 152 CYS A O 1
ATOM 1099 N N . ASP A 1 153 ? 3.253 -3.297 14.100 1.00 95.06 153 ASP A N 1
ATOM 1100 C CA . ASP A 1 153 ? 4.350 -4.119 14.594 1.00 95.06 153 ASP A CA 1
ATOM 1101 C C . ASP A 1 153 ? 5.605 -3.822 13.762 1.00 95.06 153 ASP A C 1
ATOM 1103 O O . ASP A 1 153 ? 5.567 -3.771 12.528 1.00 95.06 153 ASP A O 1
ATOM 1107 N N . THR A 1 154 ? 6.727 -3.600 14.443 1.00 90.00 154 THR A N 1
ATOM 1108 C CA . THR A 1 154 ? 8.031 -3.380 13.815 1.00 90.00 154 THR A CA 1
ATOM 1109 C C . THR A 1 154 ? 8.909 -4.605 14.003 1.00 90.00 154 THR A C 1
ATOM 1111 O O . THR A 1 154 ? 8.886 -5.269 15.040 1.00 90.00 154 THR A O 1
ATOM 1114 N N . THR A 1 155 ? 9.704 -4.911 12.984 1.00 81.12 155 THR A N 1
ATOM 1115 C CA . THR A 1 155 ? 10.664 -6.016 13.053 1.00 81.12 155 THR A CA 1
ATOM 1116 C C . THR A 1 155 ? 11.981 -5.453 13.566 1.00 81.12 155 THR A C 1
ATOM 1118 O O . THR A 1 155 ? 12.480 -4.486 12.998 1.00 81.12 155 THR A O 1
ATOM 1121 N N . ALA A 1 156 ? 12.552 -6.037 14.623 1.00 74.94 156 ALA A N 1
ATOM 1122 C CA . ALA A 1 156 ? 13.763 -5.507 15.264 1.00 74.94 156 ALA A CA 1
ATOM 1123 C C . ALA A 1 156 ? 14.971 -5.408 14.311 1.00 74.94 156 ALA A C 1
ATOM 1125 O O . ALA A 1 156 ? 15.833 -4.551 14.492 1.00 74.94 156 ALA A O 1
ATOM 1126 N N . ASP A 1 157 ? 14.995 -6.251 13.277 1.00 83.12 157 ASP A N 1
ATOM 1127 C CA . ASP A 1 157 ? 16.078 -6.327 12.295 1.00 83.12 157 ASP A CA 1
ATOM 1128 C C . ASP A 1 157 ? 15.991 -5.245 11.204 1.00 83.12 157 ASP A C 1
ATOM 1130 O O . ASP A 1 157 ? 16.898 -5.115 10.381 1.00 83.12 157 ASP A O 1
ATOM 1134 N N . LEU A 1 158 ? 14.906 -4.462 11.171 1.00 85.50 158 LEU A N 1
ATOM 1135 C CA . LEU A 1 158 ? 14.657 -3.443 10.156 1.00 85.50 158 LEU A CA 1
ATOM 1136 C C . LEU A 1 158 ? 14.497 -2.062 10.790 1.00 85.50 158 LEU A C 1
ATOM 1138 O O . LEU A 1 158 ? 13.751 -1.860 11.746 1.00 85.50 158 LEU A O 1
ATOM 1142 N N . GLN A 1 159 ? 15.152 -1.064 10.198 1.00 91.19 159 GLN A N 1
ATOM 1143 C CA . GLN A 1 159 ? 14.893 0.323 10.558 1.00 91.19 159 GLN A CA 1
ATOM 1144 C C . GLN A 1 159 ? 13.535 0.745 9.989 1.00 91.19 159 GLN A C 1
ATOM 1146 O O . GLN A 1 159 ? 13.283 0.598 8.791 1.00 91.19 159 GLN A O 1
ATOM 1151 N N . HIS A 1 160 ? 12.667 1.280 10.845 1.00 90.62 160 HIS A N 1
ATOM 1152 C CA . HIS A 1 160 ? 11.367 1.820 10.459 1.00 90.62 160 HIS A CA 1
ATOM 1153 C C . HIS A 1 160 ? 11.306 3.340 10.720 1.00 90.62 160 HIS A C 1
ATOM 1155 O O . HIS A 1 160 ? 11.852 3.808 11.721 1.00 90.62 160 HIS A O 1
ATOM 1161 N N . PRO A 1 161 ? 10.619 4.119 9.866 1.00 93.06 161 PRO A N 1
ATOM 1162 C CA . PRO A 1 161 ? 10.021 3.671 8.617 1.00 93.06 161 PRO A CA 1
ATOM 1163 C C . PRO A 1 161 ? 11.055 3.386 7.514 1.00 93.06 161 PRO A C 1
ATOM 1165 O O . PRO A 1 161 ? 12.123 3.992 7.487 1.00 93.06 161 PRO A O 1
ATOM 1168 N N . ASN A 1 162 ? 10.712 2.511 6.566 1.00 92.94 162 ASN A N 1
ATOM 1169 C CA . ASN A 1 162 ? 11.508 2.274 5.355 1.00 92.94 162 ASN A CA 1
ATOM 1170 C C . ASN A 1 162 ? 10.625 2.171 4.097 1.00 92.94 162 ASN A C 1
ATOM 1172 O O . ASN A 1 162 ? 9.402 2.105 4.183 1.00 92.94 162 ASN A O 1
ATOM 1176 N N . MET A 1 163 ? 11.250 2.154 2.915 1.00 94.00 163 MET A N 1
ATOM 1177 C CA . MET A 1 163 ? 10.552 2.197 1.616 1.00 94.00 163 MET A CA 1
ATOM 1178 C C . MET A 1 163 ? 9.821 0.898 1.236 1.00 94.00 163 MET A C 1
ATOM 1180 O O . MET A 1 163 ? 9.121 0.869 0.226 1.00 94.00 163 MET A O 1
ATOM 1184 N N . GLN A 1 164 ? 9.998 -0.170 2.013 1.00 93.94 164 GLN A N 1
ATOM 1185 C CA . GLN A 1 164 ? 9.450 -1.503 1.752 1.00 93.94 164 GLN A CA 1
ATOM 1186 C C . GLN A 1 164 ? 8.267 -1.814 2.674 1.00 93.94 164 GLN A C 1
ATOM 1188 O O . GLN A 1 164 ? 7.199 -2.217 2.222 1.00 93.94 164 GLN A O 1
ATOM 1193 N N . TRP A 1 165 ? 8.467 -1.591 3.971 1.00 95.31 165 TRP A N 1
ATOM 1194 C CA . TRP A 1 165 ? 7.541 -1.916 5.051 1.00 95.31 165 TRP A CA 1
ATOM 1195 C C . TRP A 1 165 ? 6.769 -0.701 5.570 1.00 95.31 165 TRP A C 1
ATOM 1197 O O . TRP A 1 165 ? 5.854 -0.855 6.378 1.00 95.31 165 TRP A O 1
ATOM 1207 N N . GLY A 1 166 ? 7.140 0.511 5.152 1.00 95.12 166 GLY A N 1
ATOM 1208 C CA . GLY A 1 166 ? 6.618 1.729 5.759 1.00 95.12 166 GLY A CA 1
ATOM 1209 C C . GLY A 1 166 ? 6.918 1.744 7.256 1.00 95.12 166 GLY A C 1
ATOM 1210 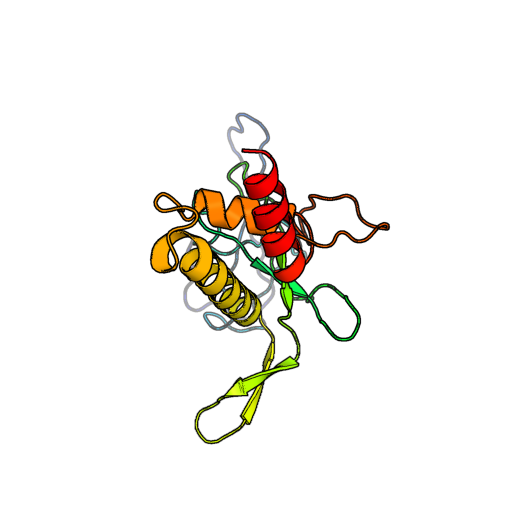O O . GLY A 1 166 ? 8.025 1.401 7.682 1.00 95.12 166 GLY A O 1
ATOM 1211 N N . TYR A 1 167 ? 5.915 2.095 8.055 1.00 95.81 167 TYR A N 1
ATOM 1212 C CA . TYR A 1 167 ? 5.979 2.111 9.515 1.00 95.81 167 TYR A CA 1
ATOM 1213 C C . TYR A 1 167 ? 5.920 0.722 10.171 1.00 95.81 167 TYR A C 1
ATOM 1215 O O . TYR A 1 167 ? 6.191 0.631 11.363 1.00 95.81 167 TYR A O 1
ATOM 1223 N N . GLY A 1 168 ? 5.623 -0.347 9.425 1.00 96.19 168 GLY A N 1
ATOM 1224 C CA . GLY A 1 168 ? 5.548 -1.712 9.954 1.00 96.19 168 GLY A CA 1
ATOM 1225 C C . GLY A 1 168 ? 4.354 -2.496 9.413 1.00 96.19 168 GLY A C 1
ATOM 1226 O O . GLY A 1 168 ? 3.735 -2.104 8.420 1.00 96.19 168 GLY A O 1
ATOM 1227 N N . SER A 1 169 ? 4.036 -3.621 10.052 1.00 96.88 169 SER A N 1
ATOM 1228 C CA . SER A 1 169 ? 2.886 -4.455 9.696 1.00 96.88 169 SER A CA 1
ATOM 1229 C C . SER A 1 169 ? 1.631 -4.074 10.487 1.00 96.88 169 SER A C 1
ATOM 1231 O O . SER A 1 169 ? 1.685 -3.691 11.654 1.00 96.88 169 SER A O 1
ATOM 1233 N N . LEU A 1 170 ? 0.471 -4.164 9.832 1.00 97.75 170 LEU A N 1
ATOM 1234 C CA . LEU A 1 170 ? -0.834 -3.835 10.400 1.00 97.75 170 LEU A CA 1
ATOM 1235 C C . LEU A 1 170 ? -1.125 -4.650 11.671 1.00 97.75 170 LEU A C 1
ATOM 1237 O O . LEU A 1 170 ? -1.300 -5.864 11.598 1.00 97.75 170 LEU A O 1
ATOM 1241 N N . ASN A 1 171 ? -1.333 -3.961 12.794 1.00 97.19 171 ASN A N 1
ATOM 1242 C CA . ASN A 1 171 ? -1.815 -4.562 14.036 1.00 97.19 171 ASN A CA 1
ATOM 1243 C C . ASN A 1 171 ? -2.969 -3.734 14.633 1.00 97.19 171 ASN A C 1
ATOM 1245 O O . ASN A 1 171 ? -2.789 -2.795 15.410 1.00 97.19 171 ASN A O 1
ATOM 1249 N N . LEU A 1 172 ? -4.196 -4.109 14.249 1.00 96.50 172 LEU A N 1
ATOM 1250 C CA . LEU A 1 172 ? -5.426 -3.440 14.685 1.00 96.50 172 LEU A CA 1
ATOM 1251 C C . LEU A 1 172 ? -5.646 -3.537 16.201 1.00 96.50 172 LEU A C 1
ATOM 1253 O O . LEU A 1 172 ? -6.172 -2.604 16.808 1.00 96.50 172 LEU A O 1
ATOM 1257 N N . PHE A 1 173 ? -5.260 -4.656 16.818 1.00 96.19 173 PHE A N 1
ATOM 1258 C CA . PHE A 1 173 ? -5.418 -4.837 18.258 1.00 96.19 173 PHE A CA 1
ATOM 1259 C C . PHE A 1 173 ? -4.594 -3.800 19.023 1.00 96.19 173 PHE A C 1
ATOM 1261 O O . PHE A 1 173 ? -5.108 -3.134 19.923 1.00 96.19 173 PHE A O 1
ATOM 1268 N N . ASN A 1 174 ? -3.342 -3.603 18.613 1.00 96.25 174 ASN A N 1
ATOM 1269 C CA . ASN A 1 174 ? -2.476 -2.596 19.200 1.00 96.25 174 ASN A CA 1
ATOM 1270 C C . ASN A 1 174 ? -2.988 -1.168 18.927 1.00 96.25 174 ASN A C 1
ATOM 1272 O O . ASN A 1 174 ? -3.008 -0.354 19.848 1.00 96.25 174 ASN A O 1
ATOM 1276 N N . SER A 1 175 ? -3.509 -0.877 17.726 1.00 95.81 175 SER A N 1
ATOM 1277 C CA . SER A 1 175 ? -4.178 0.407 17.441 1.00 95.81 175 SER A CA 1
ATOM 1278 C C . SER A 1 175 ? -5.349 0.692 18.394 1.00 95.81 175 SER A C 1
ATOM 1280 O O . SER A 1 175 ? -5.464 1.799 18.918 1.00 95.81 175 SER A O 1
ATOM 1282 N N . LEU A 1 176 ? -6.204 -0.302 18.662 1.00 93.94 176 LEU A N 1
ATOM 1283 C CA . LEU A 1 176 ? -7.332 -0.179 19.597 1.00 93.94 176 LEU A CA 1
ATOM 1284 C C . LEU A 1 176 ? -6.882 -0.061 21.058 1.00 93.94 176 LEU A C 1
ATOM 1286 O O . LEU A 1 176 ? -7.523 0.631 21.849 1.00 93.94 176 LEU A O 1
ATOM 1290 N N . ARG A 1 177 ? -5.786 -0.725 21.434 1.00 93.50 177 ARG A N 1
ATOM 1291 C CA . ARG A 1 177 ? -5.194 -0.591 22.770 1.00 93.50 177 ARG A CA 1
ATOM 1292 C C . ARG A 1 177 ? -4.699 0.835 23.006 1.00 93.50 177 ARG A C 1
ATOM 1294 O O . ARG A 1 177 ? -5.030 1.423 24.027 1.00 93.50 177 ARG A O 1
ATOM 1301 N N . ILE A 1 178 ? -3.974 1.404 22.040 1.00 90.75 178 ILE A N 1
ATOM 1302 C CA . ILE A 1 178 ? -3.482 2.788 22.105 1.00 90.75 178 ILE A CA 1
ATOM 1303 C C . ILE A 1 178 ? -4.641 3.780 22.251 1.00 90.75 178 ILE A C 1
ATOM 1305 O O . ILE A 1 178 ? -4.523 4.727 23.023 1.00 90.75 178 ILE A O 1
ATOM 1309 N N . LEU A 1 179 ? -5.758 3.549 21.553 1.00 86.81 179 LEU A N 1
ATOM 1310 C CA . LEU A 1 179 ? -6.978 4.347 21.715 1.00 86.81 179 LEU A CA 1
ATOM 1311 C C . LEU A 1 179 ? -7.502 4.317 23.157 1.00 86.81 179 LEU A C 1
ATOM 1313 O O . LEU A 1 179 ? -7.666 5.368 23.769 1.00 86.81 179 LEU A O 1
ATOM 1317 N N . LYS A 1 180 ? -7.690 3.125 23.735 1.00 84.12 180 LYS A N 1
ATOM 1318 C CA . LYS A 1 180 ? -8.193 2.988 25.113 1.00 84.12 180 LYS A CA 1
ATOM 1319 C C . LYS A 1 180 ? -7.265 3.608 26.158 1.00 84.12 180 LYS A C 1
ATOM 1321 O O . LYS A 1 180 ? -7.739 4.213 27.114 1.00 84.12 180 LYS A O 1
ATOM 1326 N N . ASP A 1 181 ? -5.954 3.459 25.982 1.00 84.88 181 ASP A N 1
ATOM 1327 C CA . ASP A 1 181 ? -4.960 4.011 26.909 1.00 84.88 181 ASP A CA 1
ATOM 1328 C C . ASP A 1 181 ? -4.938 5.556 26.879 1.00 84.88 181 ASP A C 1
ATOM 1330 O O . ASP A 1 181 ? -4.499 6.184 27.847 1.00 84.88 181 ASP A O 1
ATOM 1334 N N . GLN A 1 182 ? -5.386 6.180 25.779 1.00 75.12 182 GLN A N 1
ATOM 1335 C CA . GLN A 1 182 ? -5.533 7.635 25.666 1.00 75.12 182 GLN A CA 1
ATOM 1336 C C . GLN A 1 182 ? -6.798 8.138 26.374 1.00 75.12 182 GLN A C 1
ATOM 1338 O O . GLN A 1 182 ? -6.705 9.132 27.092 1.00 75.12 182 GLN A O 1
ATOM 1343 N N . ASP A 1 183 ? -7.922 7.423 26.263 1.00 62.00 183 ASP A N 1
ATOM 1344 C CA . ASP A 1 183 ? -9.180 7.782 26.943 1.00 62.00 183 ASP A CA 1
ATOM 1345 C C . ASP A 1 183 ? -9.067 7.732 28.473 1.00 62.00 183 ASP A C 1
ATOM 1347 O O . ASP A 1 183 ? -9.708 8.501 29.177 1.00 62.00 183 ASP A O 1
ATOM 1351 N N . GLN A 1 184 ? -8.232 6.842 29.023 1.00 59.62 184 GLN A N 1
ATOM 1352 C CA . GLN A 1 184 ? -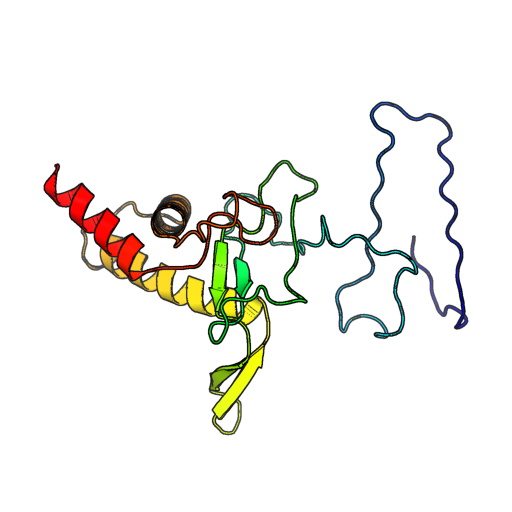8.044 6.742 30.478 1.00 59.62 184 GLN A CA 1
ATOM 1353 C C . GLN A 1 184 ? -7.211 7.882 31.082 1.00 59.62 184 GLN A C 1
ATOM 1355 O O . GLN A 1 184 ? -7.110 7.984 32.305 1.00 59.62 184 GLN A O 1
ATOM 1360 N N . LYS A 1 185 ? -6.571 8.711 30.249 1.00 55.84 185 LYS A N 1
ATOM 1361 C CA . LYS A 1 185 ? -5.727 9.832 30.690 1.00 55.84 185 LYS A CA 1
ATOM 1362 C C . LYS A 1 185 ? -6.419 11.196 30.585 1.00 55.84 185 LYS A C 1
ATOM 1364 O O . LYS A 1 185 ? -5.795 12.187 30.964 1.00 55.84 185 LYS A O 1
ATOM 1369 N N . SER A 1 186 ? -7.654 11.248 30.083 1.00 47.25 186 SER A N 1
ATOM 1370 C CA . SER A 1 186 ? -8.510 12.445 30.019 1.00 47.25 186 SER A CA 1
ATOM 1371 C C . SER A 1 186 ? -9.608 12.403 31.071 1.00 47.25 186 SER A C 1
ATOM 1373 O O . SER A 1 186 ? -9.878 13.467 31.666 1.00 47.25 186 SER A O 1
#

Sequence (186 aa):
MQVQEPTPGIWRIILQGDAITGSGEYHAWLPITGLISPNVEFSNPSQFMTIVIPSTATGSIVLGAYNSHDNSLYAASSWGPTLVPKLAPDLVAPGVSVGGAVPGGYGAFSGTSIAAAITAGASAILLQWGIVLGNEPYMNSARVRALLILGCDTTADLQHPNMQWGYGSLNLFNSLRILKDQDQKS

Secondary structure (DSSP, 8-state):
----SPPSS--------SS--S-------PPPTTSS-TT---SS--SBS-PPTTTTSTTPPPEEEE-TTT-PBPTT--B---SSS--S-SEEEE-SSEEEEETTEEEEE-SHHHHHHHHHHHHHHHHIIIIISSS-TT--HHHHHHHHHHH-B--TTS-SSBTTTBT-B--HHHHHHHHHHHHTT-

Foldseek 3Di:
DDDDPDDDDDDDDDDDDPDDDPDPDDDDDDDDPPPDDPPDDDPDDDQEQQQDPPLVDPLDQAEFEAAPVPRHGDPPTRFDDHPPNDQPNQAYEHFFQDWDDDVPGIGGGGDRVVRVVVLVVLLVVVCCVQCVVPVPVPDDSVNSSVLQLQQADDDPVDDPPGRRGHSHYGDSVSSVVVSVVVSVVD

pLDDT: mean 90.68, std 7.53, range [47.25, 97.94]